Protein AF-0000000076869487 (afdb_homodimer)

Secondary structure (DSSP, 8-state):
-EE--TTS--EE-------SS-EEEEEEEGGGTEEEEEETTS-EEEEETTT--EEEEETTSSSS-EEEEEE-SSSEEEEEETTSEEEEEETTTTEEEEEEE--SS-EEEEEEETTTTEEEEEETTS-EEEEETTTTEEEEEPPP-SSPP------/-EE--TTS--EE-------SS-EEEEEEEGGGTEEEEEETTS-EEEEETTT--EEEEETTSSSS-EEEEEE-SSSEEEEEETTSEEEEEETTTTEEEEEEE--SS-EEEEEEETTTTEEEEEETTS-EEEEETTTTEEEEEPPP-SSPP------

InterPro domains:
  IPR001680 WD40 repeat [PF00400] (17-44)
  IPR001680 WD40 repeat [PF00400] (60-90)
  IPR001680 WD40 repeat [PF00400] (95-130)
  IPR001680 WD40 repeat [PS50082] (59-99)
  IPR001680 WD40 repeat [SM00320] (9-48)
  IPR001680 WD40 repeat [SM00320] (51-90)
  IPR001680 WD40 repeat [SM00320] (93-132)
  IPR015943 WD40/YVTN repeat-like-containing domain superfamily [G3DSA:2.130.10.10] (3-154)
  IPR019775 WD40 repeat, conserved site [PS00678] (77-91)
  IPR036322 WD40-repeat-containing domain superfamily [SSF50978] (11-149)
  IPR050505 WD repeat-containing protein 55/POC1 [PTHR44019] (17-150)

pLDDT: mean 91.94, std 5.22, range [73.5, 98.44]

Structure (mmCIF, N/CA/C/O backbone):
data_AF-0000000076869487-model_v1
#
loop_
_entity.id
_entity.type
_entity.pdbx_description
1 polymer 'Uncharacterized protein'
#
loop_
_atom_site.group_PDB
_atom_site.id
_atom_site.type_symbol
_atom_site.label_atom_id
_atom_site.label_alt_id
_atom_site.label_comp_id
_atom_site.label_asym_id
_atom_site.label_entity_id
_atom_site.label_seq_id
_atom_site.pdbx_PDB_ins_code
_atom_site.Cartn_x
_atom_site.Cartn_y
_atom_site.Cartn_z
_atom_site.occupancy
_atom_site.B_iso_or_equiv
_atom_site.auth_seq_id
_atom_site.auth_comp_id
_atom_site.auth_asym_id
_atom_site.auth_atom_id
_atom_site.pdbx_PDB_model_num
ATOM 1 N N . ARG A 1 1 ? -10.344 14.695 6.766 1 85.75 1 ARG A N 1
ATOM 2 C CA . ARG A 1 1 ? -9.836 15.461 5.633 1 85.75 1 ARG A CA 1
ATOM 3 C C . ARG A 1 1 ? -9.047 16.688 6.098 1 85.75 1 ARG A C 1
ATOM 5 O O . ARG A 1 1 ? -9.453 17.375 7.035 1 85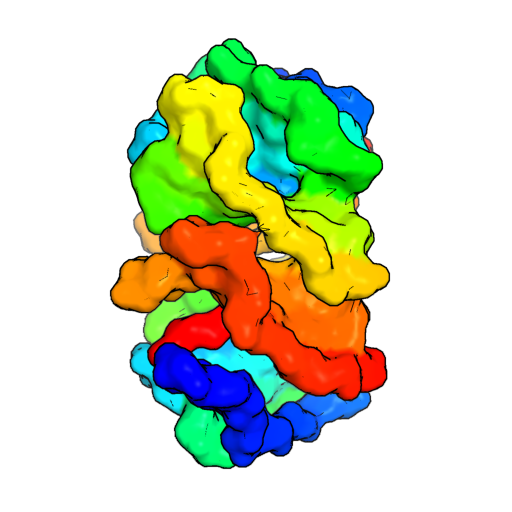.75 1 ARG A O 1
ATOM 12 N N . PHE A 1 2 ? -7.922 16.781 5.359 1 86.25 2 PHE A N 1
ATOM 13 C CA . PHE A 1 2 ? -7.059 17.922 5.656 1 86.25 2 PHE A CA 1
ATOM 14 C C . PHE A 1 2 ? -6.828 18.766 4.41 1 86.25 2 PHE A C 1
ATOM 16 O O . PHE A 1 2 ? -6.828 18.25 3.293 1 86.25 2 PHE A O 1
ATOM 23 N N . ARG A 1 3 ? -6.727 19.969 4.703 1 83.19 3 ARG A N 1
ATOM 24 C CA . ARG A 1 3 ? -6.32 20.891 3.648 1 83.19 3 ARG A CA 1
ATOM 25 C C . ARG A 1 3 ? -4.926 21.438 3.92 1 83.19 3 ARG A C 1
ATOM 27 O O . ARG A 1 3 ? -4.59 21.766 5.059 1 83.19 3 ARG A O 1
ATOM 34 N N . TYR A 1 4 ? -4.152 21.312 2.926 1 81.75 4 TYR A N 1
ATOM 35 C CA . TYR A 1 4 ? -2.816 21.891 2.994 1 81.75 4 TYR A CA 1
ATOM 36 C C . TYR A 1 4 ? -2.676 23.047 2.012 1 81.75 4 TYR A C 1
ATOM 38 O O . TYR A 1 4 ? -3.162 22.984 0.882 1 81.75 4 TYR A O 1
ATOM 46 N N . ALA A 1 5 ? -2.271 24.141 2.473 1 77.62 5 ALA A N 1
ATOM 47 C CA . ALA A 1 5 ? -1.881 25.297 1.671 1 77.62 5 ALA A CA 1
ATOM 48 C C . ALA A 1 5 ? -0.504 25.812 2.082 1 77.62 5 ALA A C 1
ATOM 50 O O . ALA A 1 5 ? -0.203 25.906 3.273 1 77.62 5 ALA A O 1
ATOM 51 N N . ASP A 1 6 ? 0.295 25.969 0.963 1 76.69 6 ASP A N 1
ATOM 52 C CA . ASP A 1 6 ? 1.657 26.406 1.23 1 76.69 6 ASP A CA 1
ATOM 53 C C . ASP A 1 6 ? 1.668 27.578 2.217 1 76.69 6 ASP A C 1
ATOM 55 O O . ASP A 1 6 ? 0.948 28.562 2.029 1 76.69 6 ASP A O 1
ATOM 59 N N . GLY A 1 7 ? 2.502 27.484 3.154 1 73.5 7 GLY A N 1
ATOM 60 C CA . GLY A 1 7 ? 2.701 28.578 4.094 1 73.5 7 GLY A CA 1
ATOM 61 C C . GLY A 1 7 ? 1.664 28.609 5.199 1 73.5 7 GLY A C 1
ATOM 62 O O . GLY A 1 7 ? 1.729 29.453 6.094 1 73.5 7 GLY A O 1
ATOM 63 N N . LEU A 1 8 ? 0.667 27.781 5.055 1 78.5 8 LEU A N 1
ATOM 64 C CA . LEU A 1 8 ? -0.358 27.734 6.094 1 78.5 8 LEU A CA 1
ATOM 65 C C . LEU A 1 8 ? -0.309 26.422 6.852 1 78.5 8 LEU A C 1
ATOM 67 O O . LEU A 1 8 ? 0.157 25.406 6.32 1 78.5 8 LEU A O 1
ATOM 71 N N . PRO A 1 9 ? -0.708 26.453 8.078 1 78.75 9 PRO A N 1
ATOM 72 C CA . PRO A 1 9 ? -0.808 25.203 8.836 1 78.75 9 PRO A CA 1
ATOM 73 C C . PRO A 1 9 ? -1.802 24.219 8.219 1 78.75 9 PRO A C 1
ATOM 75 O O . PRO A 1 9 ? -2.729 24.625 7.52 1 78.75 9 PRO A O 1
ATOM 78 N N . LEU A 1 10 ? -1.503 23.016 8.484 1 84.69 10 LEU A N 1
ATOM 79 C CA . LEU A 1 10 ? -2.453 21.984 8.086 1 84.69 10 LEU A CA 1
ATOM 80 C C . LEU A 1 10 ? -3.805 22.188 8.758 1 84.69 10 LEU A C 1
ATOM 82 O O . LEU A 1 10 ? -3.873 22.391 9.969 1 84.69 10 LEU A O 1
ATOM 86 N N . GLU A 1 11 ? -4.852 22.281 7.883 1 85.31 11 GLU A N 1
ATOM 87 C CA . GLU A 1 11 ? -6.195 22.531 8.406 1 85.31 11 GLU A CA 1
ATOM 88 C C . GLU A 1 11 ? -7.062 21.281 8.297 1 85.31 11 GLU A C 1
ATOM 90 O O . GLU A 1 11 ? -7.258 20.75 7.199 1 85.31 11 GLU A O 1
ATOM 95 N N . ARG A 1 12 ? -7.57 20.891 9.453 1 86.94 12 ARG A N 1
ATOM 96 C CA . ARG A 1 12 ? -8.539 19.797 9.414 1 86.94 12 ARG A CA 1
ATOM 97 C C . ARG A 1 12 ? -9.914 20.297 9.008 1 86.94 12 ARG A C 1
ATOM 99 O O . ARG A 1 12 ? -10.5 21.141 9.688 1 86.94 12 ARG A O 1
ATOM 106 N N . LEU A 1 13 ? -10.391 19.828 7.879 1 85.94 13 LEU A N 1
ATOM 107 C CA . LEU A 1 13 ? -11.688 20.297 7.387 1 85.94 13 LEU A CA 1
ATOM 108 C C . LEU A 1 13 ? -12.828 19.531 8.062 1 85.94 13 LEU A C 1
ATOM 110 O O . LEU A 1 13 ? -13.805 20.141 8.5 1 85.94 13 LEU A O 1
ATOM 114 N N . PHE A 1 14 ? -12.695 18.297 8.141 1 85.81 14 PHE A N 1
ATOM 115 C CA . PHE A 1 14 ? -13.688 17.5 8.852 1 85.81 14 PHE A CA 1
ATOM 116 C C . PHE A 1 14 ? -13.109 16.141 9.234 1 85.81 14 PHE A C 1
ATOM 118 O O . PHE A 1 14 ? -12.031 15.766 8.781 1 85.81 14 PHE A O 1
ATOM 125 N N . VAL A 1 15 ? -13.805 15.516 10.18 1 87.38 15 VAL A N 1
ATOM 126 C CA . VAL A 1 15 ? -13.562 14.133 10.578 1 87.38 15 VAL A CA 1
ATOM 127 C C . VAL A 1 15 ? -14.797 13.281 10.281 1 87.38 15 VAL A C 1
ATOM 129 O O . VAL A 1 15 ? -15.914 13.656 10.648 1 87.38 15 VAL A O 1
ATOM 132 N N . ALA A 1 16 ? -14.562 12.266 9.492 1 88.19 16 ALA A N 1
ATOM 133 C CA . ALA A 1 16 ? -15.641 11.312 9.25 1 88.19 16 ALA A CA 1
ATOM 134 C C . ALA A 1 16 ? -15.391 10.008 10.016 1 88.19 16 ALA A C 1
ATOM 136 O O . ALA A 1 16 ? -14.258 9.523 10.078 1 88.19 16 ALA A O 1
ATOM 137 N N . LYS A 1 17 ? -16.438 9.406 10.703 1 90.31 17 LYS A N 1
ATOM 138 C CA . LYS A 1 17 ? -16.344 8.148 11.438 1 90.31 17 LYS A CA 1
ATOM 139 C C . LYS A 1 17 ? -17.359 7.137 10.922 1 90.31 17 LYS A C 1
ATOM 141 O O . LYS A 1 17 ? -18.25 6.707 11.656 1 90.31 17 LYS A O 1
ATOM 146 N N . PRO A 1 18 ? -17.125 6.73 9.727 1 92.31 18 PRO A N 1
ATOM 147 C CA . PRO A 1 18 ? -18.141 5.855 9.117 1 92.31 18 PRO A CA 1
ATOM 148 C C . PRO A 1 18 ? -18.047 4.418 9.625 1 92.31 18 PRO A C 1
ATOM 150 O O . PRO A 1 18 ? -18.953 3.619 9.383 1 92.31 18 PRO A O 1
ATOM 153 N N . HIS A 1 19 ? -17.047 4.031 10.328 1 94.12 19 HIS A N 1
ATOM 154 C CA . HIS A 1 19 ? -16.844 2.652 10.766 1 94.12 19 HIS A CA 1
ATOM 155 C C . HIS A 1 19 ? -16.875 2.545 12.281 1 94.12 19 HIS A C 1
ATOM 157 O O . HIS A 1 19 ? -16.641 3.531 12.984 1 94.12 19 HIS A O 1
ATOM 163 N N . LYS A 1 20 ? -17.172 1.309 12.742 1 92.44 20 LYS A N 1
ATOM 164 C CA . LYS A 1 20 ? -17.188 1.039 14.172 1 92.44 20 LYS A CA 1
ATOM 165 C C . LYS A 1 20 ? -15.781 0.693 14.672 1 92.44 20 LYS A C 1
ATOM 167 O O . LYS A 1 20 ? -15.492 0.826 15.859 1 92.44 20 LYS A O 1
ATOM 172 N N . ASP A 1 21 ? -14.984 0.234 13.797 1 93.69 21 ASP A N 1
ATOM 173 C CA . ASP A 1 21 ? -13.609 -0.146 14.086 1 93.69 21 ASP A CA 1
ATOM 174 C C . ASP A 1 21 ? -12.633 0.559 13.141 1 93.69 21 ASP A C 1
ATOM 176 O O . ASP A 1 21 ? -13.031 1.45 12.383 1 93.69 21 ASP A O 1
ATOM 180 N N . SER A 1 22 ? -11.383 0.261 13.266 1 90.69 22 SER A N 1
ATOM 181 C CA . SER A 1 22 ? -10.344 0.943 12.508 1 90.69 22 SER A CA 1
ATOM 182 C C . SER A 1 22 ? -10.57 0.81 11.008 1 90.69 22 SER A C 1
ATOM 184 O O . SER A 1 22 ? -11 -0.242 10.531 1 90.69 22 SER A O 1
ATOM 186 N N . CYS A 1 23 ? -10.273 1.91 10.305 1 93.12 23 CYS A N 1
ATOM 187 C CA . CYS A 1 23 ? -10.172 1.893 8.844 1 93.12 23 CYS A CA 1
ATOM 188 C C . CYS A 1 23 ? -8.82 1.349 8.398 1 93.12 23 CYS A C 1
ATOM 190 O O . CYS A 1 23 ? -7.777 1.839 8.828 1 93.12 23 CYS A O 1
ATOM 192 N N . ARG A 1 24 ? -8.844 0.34 7.504 1 92 24 ARG A N 1
ATOM 193 C CA . ARG A 1 24 ? -7.586 -0.334 7.203 1 92 24 ARG A CA 1
ATOM 194 C C . ARG A 1 24 ? -7.219 -0.175 5.73 1 92 24 ARG A C 1
ATOM 196 O O . ARG A 1 24 ? -6.082 -0.449 5.336 1 92 24 ARG A O 1
ATOM 203 N N . ALA A 1 25 ? -8.133 0.211 4.98 1 94.25 25 ALA A N 1
ATOM 204 C CA . ALA A 1 25 ? -7.902 0.374 3.545 1 94.25 25 ALA A CA 1
ATOM 205 C C . ALA A 1 25 ? -8.719 1.537 2.988 1 94.25 25 ALA A C 1
ATOM 207 O O . ALA A 1 25 ? -9.852 1.765 3.41 1 94.25 25 ALA A O 1
ATOM 208 N N . VAL A 1 26 ? -8.133 2.268 2.014 1 93.5 26 VAL A N 1
ATOM 209 C CA . VAL A 1 26 ? -8.789 3.426 1.417 1 93.5 26 VAL A CA 1
ATOM 210 C C . VAL A 1 26 ? -8.492 3.475 -0.08 1 93.5 26 VAL A C 1
ATOM 212 O O . VAL A 1 26 ? -7.379 3.174 -0.508 1 93.5 26 VAL A O 1
ATOM 215 N N . ARG A 1 27 ? -9.492 3.865 -0.852 1 92.5 27 ARG A N 1
ATOM 216 C CA . ARG A 1 27 ? -9.328 4.078 -2.287 1 92.5 27 ARG A CA 1
ATOM 217 C C . ARG A 1 27 ? -10.281 5.148 -2.795 1 92.5 27 ARG A C 1
ATOM 219 O O . ARG A 1 27 ? -11.445 5.188 -2.393 1 92.5 27 ARG A O 1
ATOM 226 N N . PHE A 1 28 ? -9.719 5.984 -3.721 1 91.69 28 PHE A N 1
ATOM 227 C CA . PHE A 1 28 ? -10.625 6.902 -4.406 1 91.69 28 PHE A CA 1
ATOM 228 C C . PHE A 1 28 ? -11.438 6.172 -5.461 1 91.69 28 PHE A C 1
ATOM 230 O O . PHE A 1 28 ? -10.938 5.266 -6.125 1 91.69 28 PHE A O 1
ATOM 237 N N . VAL A 1 29 ? -12.602 6.582 -5.512 1 90.62 29 VAL A N 1
ATOM 238 C CA . VAL A 1 29 ? -13.484 6.062 -6.555 1 90.62 29 VAL A CA 1
ATOM 239 C C . VAL A 1 29 ? -14.273 7.207 -7.184 1 90.62 29 VAL A C 1
ATOM 241 O O . VAL A 1 29 ? -14.109 8.367 -6.797 1 90.62 29 VAL A O 1
ATOM 244 N N . ASP A 1 30 ? -14.977 6.945 -8.305 1 89.69 30 ASP A N 1
ATOM 245 C CA . ASP A 1 30 ? -15.82 7.922 -8.984 1 89.69 30 ASP A CA 1
ATOM 246 C C . ASP A 1 30 ? -15.016 9.164 -9.375 1 89.69 30 ASP A C 1
ATOM 248 O O . ASP A 1 30 ? -15.43 10.289 -9.094 1 89.69 30 ASP A O 1
ATOM 252 N N . SER A 1 31 ? -13.852 8.883 -9.945 1 86.81 31 SER A N 1
ATOM 253 C CA . SER A 1 31 ? -12.969 9.922 -10.461 1 86.81 31 SER A CA 1
ATOM 254 C C . SER A 1 31 ? -12.523 10.867 -9.352 1 86.81 31 SER A C 1
ATOM 256 O O . SER A 1 31 ? -12.414 12.078 -9.57 1 86.81 31 SER A O 1
ATOM 258 N N . GLY A 1 32 ? -12.492 10.328 -8.141 1 88.44 32 GLY A N 1
ATOM 259 C CA . GLY A 1 32 ? -11.914 11.102 -7.043 1 88.44 32 GLY A CA 1
ATOM 260 C C . GLY A 1 32 ? -12.961 11.82 -6.211 1 88.44 32 GLY A C 1
ATOM 261 O O . GLY A 1 32 ? -12.625 12.461 -5.211 1 88.44 32 GLY A O 1
ATOM 262 N N . THR A 1 33 ? -14.211 11.719 -6.582 1 91.5 33 THR A N 1
ATOM 263 C CA . THR A 1 33 ? -15.25 12.445 -5.855 1 91.5 33 THR A CA 1
ATOM 264 C C . THR A 1 33 ? -15.719 11.648 -4.641 1 91.5 33 THR A C 1
ATOM 266 O O . THR A 1 33 ? -16.391 12.195 -3.76 1 91.5 33 THR A O 1
ATOM 269 N N . ALA A 1 34 ? -15.344 10.375 -4.617 1 93.19 34 ALA A N 1
ATOM 270 C CA . ALA A 1 34 ? -15.695 9.523 -3.479 1 93.19 34 ALA A CA 1
ATOM 271 C C . ALA A 1 34 ? -14.492 8.703 -3.021 1 93.19 34 ALA A C 1
ATOM 273 O O . ALA A 1 34 ? -13.555 8.484 -3.787 1 93.19 34 ALA A O 1
ATOM 274 N N . ILE A 1 35 ? -14.586 8.336 -1.73 1 94.44 35 ILE A N 1
ATOM 275 C CA . ILE A 1 35 ? -13.57 7.441 -1.182 1 94.44 35 ILE A CA 1
ATOM 276 C C . ILE A 1 35 ? -14.234 6.18 -0.637 1 94.44 35 ILE A C 1
ATOM 278 O O . ILE A 1 35 ? -15.297 6.254 -0.011 1 94.44 35 ILE A O 1
ATOM 282 N N . LEU A 1 36 ? -13.68 5.043 -0.985 1 95 36 LEU A N 1
ATOM 283 C CA . LEU A 1 36 ? -14.062 3.766 -0.397 1 95 36 LEU A CA 1
ATOM 284 C C . LEU A 1 36 ? -13.141 3.396 0.758 1 95 36 LEU A C 1
ATOM 286 O O . LEU A 1 36 ? -11.922 3.551 0.656 1 95 36 LEU A O 1
ATOM 290 N N . THR A 1 37 ? -13.727 2.994 1.855 1 96.06 37 THR A N 1
ATOM 291 C CA . THR A 1 37 ? -12.93 2.564 3.002 1 96.06 37 THR A CA 1
ATOM 292 C C . THR A 1 37 ? -13.336 1.16 3.443 1 96.06 37 THR A C 1
ATOM 294 O O . THR A 1 37 ? -14.523 0.816 3.428 1 96.06 37 THR A O 1
ATOM 297 N N . GLY A 1 38 ? -12.383 0.323 3.701 1 96.69 38 GLY A N 1
ATOM 298 C CA . GLY A 1 38 ? -12.57 -0.979 4.32 1 96.69 38 GLY A CA 1
ATOM 299 C C . GLY A 1 38 ? -12.133 -1.018 5.773 1 96.69 38 GLY A C 1
ATOM 300 O O . GLY A 1 38 ? -11.141 -0.394 6.148 1 96.69 38 GLY A O 1
ATOM 301 N N . SER A 1 39 ? -12.828 -1.795 6.559 1 96.81 39 SER A N 1
ATOM 302 C CA . SER A 1 39 ? -12.617 -1.711 8 1 96.81 39 SER A CA 1
ATOM 303 C C . SER A 1 39 ? -12.492 -3.098 8.625 1 96.81 39 SER A C 1
ATOM 305 O O . SER A 1 39 ? -12.883 -4.094 8.016 1 96.81 39 SER A O 1
ATOM 307 N N . ALA A 1 40 ? -11.992 -3.08 9.852 1 96.44 40 ALA A N 1
ATOM 308 C CA . ALA A 1 40 ? -11.945 -4.277 10.688 1 96.44 40 ALA A CA 1
ATOM 309 C C . ALA A 1 40 ? -13.344 -4.719 11.086 1 96.44 40 ALA A C 1
ATOM 311 O O . ALA A 1 40 ? -13.547 -5.859 11.523 1 96.44 40 ALA A O 1
ATOM 312 N N . ASP A 1 41 ? -14.328 -3.873 10.938 1 96.94 41 ASP A N 1
ATOM 313 C CA . ASP A 1 41 ? -15.703 -4.227 11.281 1 96.94 41 ASP A CA 1
ATOM 314 C C . ASP A 1 41 ? -16.391 -4.93 10.109 1 96.94 41 ASP A C 1
ATOM 316 O O . ASP A 1 41 ? -17.625 -5.078 10.102 1 96.94 41 ASP A O 1
ATOM 320 N N . MET A 1 42 ? -15.695 -5.207 9.078 1 97.75 42 MET A N 1
ATOM 321 C CA . MET A 1 42 ? -16.109 -6.016 7.938 1 97.75 42 MET A CA 1
ATOM 322 C C . MET A 1 42 ? -17 -5.211 6.996 1 97.75 42 MET A C 1
ATOM 324 O O . MET A 1 42 ? -17.672 -5.777 6.133 1 97.75 42 MET A O 1
ATOM 328 N N . SER A 1 43 ? -17.016 -3.941 7.164 1 97 43 SER A N 1
ATOM 329 C CA . SER A 1 43 ? -17.844 -3.119 6.297 1 97 43 SER A CA 1
ATOM 330 C C . SER A 1 43 ? -17 -2.371 5.266 1 97 43 SER A C 1
ATOM 332 O O . SER A 1 43 ? -15.805 -2.166 5.469 1 97 43 SER A O 1
ATOM 334 N N . ILE A 1 44 ? -17.578 -2.068 4.172 1 97.12 44 ILE A N 1
ATOM 335 C CA . ILE A 1 44 ? -17.094 -1.146 3.152 1 97.12 44 ILE A CA 1
ATOM 336 C C . ILE A 1 44 ? -18.016 0.063 3.057 1 97.12 44 ILE A C 1
ATOM 338 O O . ILE A 1 44 ? -19.234 -0.089 2.957 1 97.12 44 ILE A O 1
ATOM 342 N N . VAL A 1 45 ? -17.406 1.239 3.113 1 96.75 45 VAL A N 1
ATOM 343 C CA . VAL A 1 45 ? -18.219 2.451 3.117 1 96.75 45 VAL A CA 1
ATOM 344 C C . VAL A 1 45 ? -17.719 3.418 2.051 1 96.75 45 VAL A C 1
ATOM 346 O O . VAL A 1 45 ? -16.516 3.604 1.896 1 96.75 45 VAL A O 1
ATOM 349 N N . ALA A 1 46 ? -18.656 3.93 1.302 1 95.44 46 ALA A N 1
ATOM 350 C CA . ALA A 1 46 ? -18.359 5.027 0.382 1 95.44 46 ALA A CA 1
ATOM 351 C C . ALA A 1 46 ? -18.781 6.367 0.973 1 95.44 46 ALA A C 1
ATOM 353 O O . ALA A 1 46 ? -19.906 6.516 1.448 1 95.44 46 ALA A O 1
ATOM 354 N N . SER A 1 47 ? -17.844 7.312 0.972 1 96.06 47 SER A N 1
ATOM 355 C CA . SER A 1 47 ? -18.125 8.656 1.473 1 96.06 47 SER A CA 1
ATOM 356 C C . SER A 1 47 ? -17.781 9.719 0.437 1 96.06 47 SER A C 1
ATOM 358 O O . SER A 1 47 ? -16.828 9.555 -0.331 1 96.06 47 SER A O 1
ATOM 360 N N . ASP A 1 48 ? -18.547 10.789 0.48 1 95.19 48 ASP A N 1
ATOM 361 C CA . ASP A 1 48 ? -18.25 11.93 -0.376 1 95.19 48 ASP A CA 1
ATOM 362 C C . ASP A 1 48 ? -17 12.656 0.092 1 95.19 48 ASP A C 1
ATOM 364 O O . ASP A 1 48 ? -16.844 12.953 1.279 1 95.19 48 ASP A O 1
ATOM 368 N N . VAL A 1 49 ? -16.109 12.961 -0.832 1 91.94 49 VAL A N 1
ATOM 369 C CA . VAL A 1 49 ? -14.812 13.531 -0.476 1 91.94 49 VAL A CA 1
ATOM 370 C C . VAL A 1 49 ? -14.992 14.961 0.015 1 91.94 49 VAL A C 1
ATOM 372 O O . VAL A 1 49 ? -14.281 15.414 0.917 1 91.94 49 VAL A O 1
ATOM 375 N N . GLU A 1 50 ? -15.883 15.688 -0.523 1 90.75 50 GLU A N 1
ATOM 376 C CA . GLU A 1 50 ? -16.047 17.109 -0.209 1 90.75 50 GLU A CA 1
ATOM 377 C C . GLU A 1 50 ? -16.797 17.297 1.107 1 90.75 50 GLU A C 1
ATOM 379 O O . GLU A 1 50 ? -16.438 18.172 1.902 1 90.75 50 GLU A O 1
ATOM 384 N N . THR A 1 51 ? -17.75 16.469 1.367 1 91.56 51 THR A N 1
ATOM 385 C CA . THR A 1 51 ? -18.625 16.719 2.514 1 91.56 51 THR A CA 1
ATOM 386 C C . THR A 1 51 ? -18.312 15.734 3.643 1 91.56 51 THR A C 1
ATOM 388 O O . THR A 1 51 ? -18.672 15.984 4.797 1 91.56 51 THR A O 1
ATOM 391 N N . GLY A 1 52 ? -17.797 14.594 3.297 1 92.44 52 GLY A N 1
ATOM 392 C CA . GLY A 1 52 ? -17.547 13.555 4.277 1 92.44 52 GLY A CA 1
ATOM 393 C C . GLY A 1 52 ? -18.75 12.688 4.551 1 92.44 52 GLY A C 1
ATOM 394 O O . GLY A 1 52 ? -18.672 11.734 5.332 1 92.44 52 GLY A O 1
ATOM 395 N N . LYS A 1 53 ? -19.781 12.961 3.885 1 95.38 53 LYS A N 1
ATOM 396 C CA . LYS A 1 53 ? -21.016 12.219 4.137 1 95.38 53 LYS A CA 1
ATOM 397 C C . LYS A 1 53 ? -20.969 10.836 3.5 1 95.38 53 LYS A C 1
ATOM 399 O O . LYS A 1 53 ? -20.422 10.672 2.4 1 95.38 53 LYS A O 1
ATOM 404 N N . VAL A 1 54 ? -21.656 9.891 4.168 1 95.75 54 VAL A N 1
ATOM 405 C CA . VAL A 1 54 ? -21.719 8.523 3.664 1 95.75 54 VAL A CA 1
ATOM 406 C C . VAL A 1 54 ? -22.672 8.453 2.477 1 95.75 54 VAL A C 1
ATOM 408 O O . VAL A 1 54 ? -23.812 8.922 2.561 1 95.75 54 VAL A O 1
ATOM 411 N N . ILE A 1 55 ? -22.188 7.91 1.404 1 94.56 55 ILE A N 1
ATOM 412 C CA . ILE A 1 55 ? -22.953 7.715 0.182 1 94.56 55 ILE A CA 1
ATOM 413 C C . ILE A 1 55 ? -23.578 6.32 0.177 1 94.56 55 ILE A C 1
ATOM 415 O O . ILE A 1 55 ? -24.734 6.145 -0.225 1 94.56 55 ILE A O 1
ATOM 419 N N . ALA A 1 56 ? -22.812 5.371 0.503 1 93.81 56 ALA A N 1
ATOM 420 C CA . ALA A 1 56 ? -23.219 3.971 0.5 1 93.81 56 ALA A CA 1
ATOM 421 C C . ALA A 1 56 ? -22.453 3.17 1.541 1 93.81 56 ALA A C 1
ATOM 423 O O . ALA A 1 56 ? -21.328 3.543 1.918 1 93.81 56 ALA A O 1
ATOM 424 N N . ARG A 1 57 ? -23.125 2.135 1.968 1 95.25 57 ARG A N 1
ATOM 425 C CA . ARG A 1 57 ? -22.516 1.272 2.977 1 95.25 57 ARG A CA 1
ATOM 426 C C . ARG A 1 57 ? -22.875 -0.192 2.725 1 95.25 57 ARG A C 1
ATOM 428 O O . ARG A 1 57 ? -24 -0.515 2.365 1 95.25 57 ARG A O 1
ATOM 435 N N . LEU A 1 58 ? -21.906 -1.018 2.777 1 94.88 58 LEU A N 1
ATOM 436 C CA . LEU A 1 58 ? -22.078 -2.467 2.771 1 94.88 58 LEU A CA 1
ATOM 437 C C . LEU A 1 58 ? -21.625 -3.072 4.094 1 94.88 58 LEU A C 1
ATOM 439 O O . LEU A 1 58 ? -20.422 -3.203 4.344 1 94.88 58 LEU A O 1
ATOM 443 N N . ASP A 1 59 ? -22.609 -3.477 4.863 1 94.81 59 ASP A N 1
ATOM 444 C CA . ASP A 1 59 ? -22.297 -4.152 6.121 1 94.81 59 ASP A CA 1
ATOM 445 C C . ASP A 1 59 ? -22.078 -5.645 5.902 1 94.81 59 ASP A C 1
ATOM 447 O O . ASP A 1 59 ? -22.594 -6.227 4.953 1 94.81 59 ASP A O 1
ATOM 451 N N . ASN A 1 60 ? -21.266 -6.211 6.711 1 95 60 ASN A N 1
ATOM 452 C CA . ASN A 1 60 ? -20.953 -7.633 6.609 1 95 60 ASN A CA 1
ATOM 453 C C . ASN A 1 60 ? -20.484 -8.008 5.207 1 95 60 ASN A C 1
ATOM 455 O O . ASN A 1 60 ? -20.938 -9 4.641 1 95 60 ASN A O 1
ATOM 459 N N . ALA A 1 61 ? -19.734 -7.094 4.574 1 96.19 61 ALA A N 1
ATOM 460 C CA . ALA A 1 61 ? -19.188 -7.367 3.254 1 96.19 61 ALA A CA 1
ATOM 461 C C . ALA A 1 61 ? -18.266 -8.586 3.285 1 96.19 61 ALA A C 1
ATOM 463 O O . ALA A 1 61 ? -18.156 -9.305 2.291 1 96.19 61 ALA A O 1
ATOM 464 N N . HIS A 1 62 ? -17.578 -8.742 4.352 1 97.5 62 HIS A N 1
ATOM 465 C CA . HIS A 1 62 ? -16.75 -9.906 4.656 1 97.5 62 HIS A CA 1
ATOM 466 C C . HIS A 1 62 ? -17.094 -10.484 6.023 1 97.5 62 HIS A C 1
ATOM 468 O O . HIS A 1 62 ? -17.875 -9.891 6.777 1 97.5 62 HIS A O 1
ATOM 474 N N . ASP A 1 63 ? -16.547 -11.688 6.285 1 96.75 63 ASP A N 1
ATOM 475 C CA . ASP A 1 63 ? -16.734 -12.305 7.594 1 96.75 63 ASP A CA 1
ATOM 476 C C . ASP A 1 63 ? -15.562 -12 8.516 1 96.75 63 ASP A C 1
ATOM 478 O O . ASP A 1 63 ? -15.562 -12.406 9.68 1 96.75 63 ASP A O 1
ATOM 482 N N . ASP A 1 64 ? -14.562 -11.359 8.023 1 97.56 64 ASP A N 1
ATOM 483 C CA . ASP A 1 64 ? -13.406 -10.922 8.789 1 97.56 64 ASP A CA 1
ATOM 484 C C . ASP A 1 64 ? -12.945 -9.531 8.344 1 97.56 64 ASP A C 1
ATOM 486 O O . ASP A 1 64 ? -13.492 -8.977 7.387 1 97.56 64 ASP A O 1
ATOM 490 N N . ALA A 1 65 ? -11.945 -9.023 9.109 1 97.38 65 ALA A N 1
ATOM 491 C CA . ALA A 1 65 ? -11.484 -7.656 8.906 1 97.38 65 ALA A CA 1
ATOM 492 C C . ALA A 1 65 ? -11.016 -7.445 7.469 1 97.38 65 ALA A C 1
ATOM 494 O O . ALA A 1 65 ? -10.18 -8.195 6.969 1 97.38 65 ALA A O 1
ATOM 495 N N . ILE A 1 66 ? -11.531 -6.375 6.828 1 97.75 66 ILE A N 1
ATOM 496 C CA . ILE A 1 66 ? -11.086 -5.98 5.496 1 97.75 66 ILE A CA 1
ATOM 497 C C . ILE A 1 66 ? -9.797 -5.172 5.598 1 97.75 66 ILE A C 1
ATOM 499 O O . ILE A 1 66 ? -9.711 -4.223 6.379 1 97.75 66 ILE A O 1
ATOM 503 N N . ASN A 1 67 ? -8.781 -5.605 4.809 1 96.25 67 ASN A N 1
ATOM 504 C CA . ASN A 1 67 ? -7.496 -4.934 4.973 1 96.25 67 ASN A CA 1
ATOM 505 C C . ASN A 1 67 ? -6.965 -4.406 3.646 1 96.25 67 ASN A C 1
ATOM 507 O O . ASN A 1 67 ? -5.973 -3.674 3.617 1 96.25 67 ASN A O 1
ATOM 511 N N . ARG A 1 68 ? -7.621 -4.73 2.568 1 96.81 68 ARG A N 1
ATOM 512 C CA . ARG A 1 68 ? -7.172 -4.285 1.252 1 96.81 68 ARG A CA 1
ATOM 513 C C . ARG A 1 68 ? -8.359 -3.9 0.373 1 96.81 68 ARG A C 1
ATOM 515 O O . ARG A 1 68 ? -9.414 -4.527 0.438 1 96.81 68 ARG A O 1
ATOM 522 N N . LEU A 1 69 ? -8.109 -2.895 -0.47 1 96.94 69 LEU A N 1
ATOM 523 C CA . LEU A 1 69 ? -9.016 -2.48 -1.539 1 96.94 69 LEU A CA 1
ATOM 524 C C . LEU A 1 69 ? -8.234 -2.162 -2.812 1 96.94 69 LEU A C 1
ATOM 526 O O . LEU A 1 69 ? -7.188 -1.513 -2.762 1 96.94 69 LEU A O 1
ATOM 530 N N . VAL A 1 70 ? -8.727 -2.656 -3.865 1 96.31 70 VAL A N 1
ATOM 531 C CA . VAL A 1 70 ? -8.125 -2.312 -5.152 1 96.31 70 VAL A CA 1
ATOM 532 C C . VAL A 1 70 ? -9.219 -2.047 -6.18 1 96.31 70 VAL A C 1
ATOM 534 O O . VAL A 1 70 ? -10.195 -2.803 -6.273 1 96.31 70 VAL A O 1
ATOM 537 N N . CYS A 1 71 ? -8.984 -0.952 -6.938 1 94.81 71 CYS A N 1
ATOM 538 C CA . CYS A 1 71 ? -9.922 -0.66 -8.016 1 94.81 71 CYS A CA 1
ATOM 539 C C . CYS A 1 71 ? -9.562 -1.441 -9.273 1 94.81 71 CYS A C 1
ATOM 541 O O . CYS A 1 71 ? -8.422 -1.395 -9.734 1 94.81 71 CYS A O 1
ATOM 543 N N . LEU A 1 72 ? -10.516 -2.146 -9.828 1 94.88 72 LEU A N 1
ATOM 544 C CA . LEU A 1 72 ? -10.289 -2.887 -11.062 1 94.88 72 LEU A CA 1
ATOM 545 C C . LEU A 1 72 ? -10.703 -2.055 -12.273 1 94.88 72 LEU A C 1
ATOM 547 O O . LEU A 1 72 ? -9.945 -1.956 -13.242 1 94.88 72 LEU A O 1
ATOM 551 N N . THR A 1 73 ? -11.891 -1.503 -12.188 1 91.44 73 THR A N 1
ATOM 552 C CA . THR A 1 73 ? -12.445 -0.584 -13.18 1 91.44 73 THR A CA 1
ATOM 553 C C . THR A 1 73 ? -13.109 0.606 -12.5 1 91.44 73 THR A C 1
ATOM 555 O O . THR A 1 73 ? -12.969 0.797 -11.289 1 91.44 73 THR A O 1
ATOM 558 N N . GLU A 1 74 ? -13.789 1.374 -13.219 1 88.56 74 GLU A N 1
ATOM 559 C CA . GLU A 1 74 ? -14.492 2.525 -12.664 1 88.56 74 GLU A CA 1
ATOM 560 C C . GLU A 1 74 ? -15.641 2.084 -11.758 1 88.56 74 GLU A C 1
ATOM 562 O O . GLU A 1 74 ? -16.062 2.824 -10.867 1 88.56 74 GLU A O 1
ATOM 567 N N . THR A 1 75 ? -16.094 0.875 -12.016 1 89.75 75 THR A N 1
ATOM 568 C CA . THR A 1 75 ? -17.297 0.481 -11.297 1 89.75 75 THR A CA 1
ATOM 569 C C . THR A 1 75 ? -17.062 -0.815 -10.523 1 89.75 75 THR A C 1
ATOM 571 O O . THR A 1 75 ? -18 -1.385 -9.961 1 89.75 75 THR A O 1
ATOM 574 N N . THR A 1 76 ? -15.938 -1.323 -10.531 1 94.5 76 THR A N 1
ATOM 575 C CA . THR A 1 76 ? -15.672 -2.574 -9.828 1 94.5 76 THR A CA 1
ATOM 576 C C . THR A 1 76 ? -14.477 -2.422 -8.891 1 94.5 76 THR A C 1
ATOM 578 O O . THR A 1 76 ? -13.461 -1.822 -9.258 1 94.5 76 THR A O 1
ATOM 581 N N . VAL A 1 77 ? -14.633 -2.973 -7.668 1 96.19 77 VAL A N 1
ATOM 582 C CA . VAL A 1 77 ? -13.586 -2.924 -6.656 1 96.19 77 VAL A CA 1
ATOM 583 C C . VAL A 1 77 ? -13.414 -4.305 -6.027 1 96.19 77 VAL A C 1
ATOM 585 O O . VAL A 1 77 ? -14.391 -5.02 -5.805 1 96.19 77 VAL A O 1
ATOM 588 N N . ALA A 1 78 ? -12.148 -4.648 -5.793 1 97.88 78 ALA A N 1
ATOM 589 C CA . ALA A 1 78 ? -11.859 -5.879 -5.066 1 97.88 78 ALA A CA 1
ATOM 590 C C . ALA A 1 78 ? -11.453 -5.586 -3.625 1 97.88 78 ALA A C 1
ATOM 592 O O . ALA A 1 78 ? -10.758 -4.605 -3.357 1 97.88 78 ALA A O 1
ATOM 593 N N . SER A 1 79 ? -11.852 -6.375 -2.695 1 98.19 79 SER A N 1
ATOM 594 C CA . SER A 1 79 ? -11.477 -6.297 -1.287 1 98.19 79 SER A CA 1
ATOM 595 C C . SER A 1 79 ? -10.844 -7.602 -0.809 1 98.19 79 SER A C 1
ATOM 597 O O . SER A 1 79 ? -11.242 -8.688 -1.246 1 98.19 79 SER A O 1
ATOM 599 N N . GLY A 1 80 ? -9.852 -7.512 -0.027 1 98.44 80 GLY A N 1
ATOM 600 C CA . GLY A 1 80 ? -9.227 -8.641 0.648 1 98.44 80 GLY A CA 1
ATOM 601 C C . GLY A 1 80 ? -9.32 -8.555 2.16 1 98.44 80 GLY A C 1
ATOM 602 O O . GLY A 1 80 ? -9.281 -7.461 2.729 1 98.44 80 GLY A O 1
ATOM 603 N N . ASP A 1 81 ? -9.406 -9.727 2.805 1 98.19 81 ASP A N 1
ATOM 604 C CA . ASP A 1 81 ? -9.594 -9.672 4.254 1 98.19 81 ASP A CA 1
ATOM 605 C C . ASP A 1 81 ? -8.516 -10.477 4.977 1 98.19 81 ASP A C 1
ATOM 607 O O . ASP A 1 81 ? -7.582 -10.977 4.348 1 98.19 81 ASP A O 1
ATOM 611 N N . ASP A 1 82 ? -8.633 -10.562 6.301 1 97.88 82 ASP A N 1
ATOM 612 C CA . ASP A 1 82 ? -7.625 -11.156 7.168 1 97.88 82 ASP A CA 1
ATOM 613 C C . ASP A 1 82 ? -7.734 -12.68 7.172 1 97.88 82 ASP A C 1
ATOM 615 O O . ASP A 1 82 ? -6.863 -13.367 7.707 1 97.88 82 ASP A O 1
ATOM 619 N N . ASP A 1 83 ? -8.727 -13.227 6.488 1 97.31 83 ASP A N 1
ATOM 620 C CA . ASP A 1 83 ? -8.898 -14.672 6.453 1 97.31 83 ASP A CA 1
ATOM 621 C C . ASP A 1 83 ? -8.578 -15.234 5.074 1 97.31 83 ASP A C 1
ATOM 623 O O . ASP A 1 83 ? -8.773 -16.422 4.82 1 97.31 83 ASP A O 1
ATOM 627 N N . GLY A 1 84 ? -8.227 -14.422 4.227 1 97.19 84 GLY A N 1
ATOM 628 C CA . GLY A 1 84 ? -7.754 -14.906 2.938 1 97.19 84 GLY A CA 1
ATOM 629 C C . GLY A 1 84 ? -8.812 -14.844 1.854 1 97.19 84 GLY A C 1
ATOM 630 O O . GLY A 1 84 ? -8.641 -15.422 0.775 1 97.19 84 GLY A O 1
ATOM 631 N N . TYR A 1 85 ? -9.906 -14.18 2.119 1 97.75 85 TYR A N 1
ATOM 632 C CA . TYR A 1 85 ? -10.953 -14.031 1.112 1 97.75 85 TYR A CA 1
ATOM 633 C C . TYR A 1 85 ? -10.703 -12.797 0.254 1 97.75 85 TYR A C 1
ATOM 635 O O . TYR A 1 85 ? -10.289 -11.75 0.762 1 97.75 85 TYR A O 1
ATOM 643 N N . ILE A 1 86 ? -10.961 -12.945 -1.023 1 98.44 86 ILE A N 1
ATOM 644 C CA . ILE A 1 86 ? -11.031 -11.852 -1.983 1 98.44 86 ILE A CA 1
ATOM 645 C C . ILE A 1 86 ? -12.438 -11.766 -2.562 1 98.44 86 ILE A C 1
ATOM 647 O O . ILE A 1 86 ? -12.977 -12.758 -3.053 1 98.44 86 ILE A O 1
ATOM 651 N N . LYS A 1 87 ? -13.023 -10.617 -2.445 1 98.06 87 LYS A N 1
ATOM 652 C CA . LYS A 1 87 ? -14.336 -10.391 -3.041 1 98.06 87 LYS A CA 1
ATOM 653 C C . LYS A 1 87 ? -14.305 -9.227 -4.023 1 98.06 87 LYS A C 1
ATOM 655 O O . LYS A 1 87 ? -13.555 -8.266 -3.828 1 98.06 87 LYS A O 1
ATOM 660 N N . VAL A 1 88 ? -15.102 -9.359 -5.055 1 97.75 88 VAL A N 1
ATOM 661 C CA . VAL A 1 88 ? -15.219 -8.305 -6.062 1 97.75 88 VAL A CA 1
ATOM 662 C C . VAL A 1 88 ? -16.641 -7.742 -6.055 1 97.75 88 VAL A C 1
ATOM 664 O O . VAL A 1 88 ? -17.609 -8.5 -6.047 1 97.75 88 VAL A O 1
ATOM 667 N N . TRP A 1 89 ? -16.703 -6.449 -6.086 1 95.88 89 TRP A N 1
ATOM 668 C CA . TRP A 1 89 ? -17.984 -5.762 -5.922 1 95.88 89 TRP A CA 1
ATOM 669 C C . TRP A 1 89 ? -18.281 -4.875 -7.125 1 95.88 89 TRP A C 1
ATOM 671 O O . TRP A 1 89 ? -17.391 -4.176 -7.625 1 95.88 89 TRP A O 1
ATOM 681 N N . ASP A 1 90 ? -19.484 -4.957 -7.566 1 93 90 ASP A N 1
ATOM 682 C CA . ASP A 1 90 ? -20.031 -3.928 -8.453 1 93 90 ASP A CA 1
ATOM 683 C C . ASP A 1 90 ? -20.531 -2.723 -7.66 1 93 90 ASP A C 1
ATOM 685 O O . ASP A 1 90 ? -21.516 -2.814 -6.941 1 93 90 ASP A O 1
ATOM 689 N N . THR A 1 91 ? -19.906 -1.625 -7.789 1 85.19 91 THR A N 1
ATOM 690 C CA . THR A 1 91 ? -20.203 -0.477 -6.938 1 85.19 91 THR A CA 1
ATOM 691 C C . THR A 1 91 ? -21.516 0.19 -7.355 1 85.19 91 THR A C 1
ATOM 693 O O . THR A 1 91 ? -22.172 0.845 -6.547 1 85.19 91 THR A O 1
ATOM 696 N N . ARG A 1 92 ? -21.844 0.027 -8.539 1 84.75 92 ARG A N 1
ATOM 697 C CA . ARG A 1 92 ? -23.109 0.582 -9.008 1 84.75 92 ARG A CA 1
ATOM 698 C C . ARG A 1 92 ? -24.297 -0.249 -8.516 1 84.75 92 ARG A C 1
ATOM 700 O O . ARG A 1 92 ? -25.266 0.296 -7.988 1 84.75 92 ARG A O 1
ATOM 707 N N . GLN A 1 93 ? -24.141 -1.481 -8.648 1 86.69 93 GLN A N 1
ATOM 708 C CA . GLN A 1 93 ? -25.203 -2.389 -8.227 1 86.69 93 GLN A CA 1
ATOM 709 C C . GLN A 1 93 ? -25.094 -2.707 -6.738 1 86.69 93 GLN A C 1
ATOM 711 O O . GLN A 1 93 ? -26.031 -3.25 -6.148 1 86.69 93 GLN A O 1
ATOM 716 N N . ARG A 1 94 ? -24.047 -2.33 -6.168 1 84 94 ARG A N 1
ATOM 717 C CA . ARG A 1 94 ? -23.766 -2.584 -4.758 1 84 94 ARG A CA 1
ATOM 718 C C . ARG A 1 94 ? -23.938 -4.062 -4.426 1 84 94 ARG A C 1
ATOM 720 O O . ARG A 1 94 ? -24.594 -4.414 -3.449 1 84 94 ARG A O 1
ATOM 727 N N . SER A 1 95 ? -23.391 -4.855 -5.254 1 90.06 95 SER A N 1
ATOM 728 C CA . SER A 1 95 ? -23.469 -6.305 -5.09 1 90.06 95 SER A CA 1
ATOM 729 C C . SER A 1 95 ? -22.125 -6.969 -5.316 1 90.06 95 SER A C 1
ATOM 731 O O . SER A 1 95 ? -21.266 -6.43 -6.023 1 90.06 95 SER A O 1
ATOM 733 N N . CYS A 1 96 ? -22.031 -8.125 -4.695 1 92.19 96 CYS A N 1
ATOM 734 C CA . CYS A 1 96 ? -20.812 -8.922 -4.844 1 92.19 96 CYS A CA 1
ATOM 735 C C . CYS A 1 96 ? -20.875 -9.766 -6.109 1 92.19 96 CYS A C 1
ATOM 737 O O . CYS A 1 96 ? -21.859 -10.484 -6.336 1 92.19 96 CYS A O 1
ATOM 739 N N . CYS A 1 97 ? -19.797 -9.711 -6.922 1 92.56 97 CYS A N 1
ATOM 740 C CA . CYS A 1 97 ? -19.766 -10.406 -8.203 1 92.56 97 CYS A CA 1
ATOM 741 C C . CYS A 1 97 ? -18.922 -11.672 -8.117 1 92.56 97 CYS A C 1
ATOM 743 O O . CYS A 1 97 ? -19.188 -12.648 -8.82 1 92.56 97 CYS A O 1
ATOM 745 N N . ASN A 1 98 ? -17.875 -11.633 -7.414 1 95.19 98 ASN A N 1
ATOM 746 C CA . ASN A 1 98 ? -16.953 -12.75 -7.273 1 95.19 98 ASN A CA 1
ATOM 747 C C . ASN A 1 98 ? -16.5 -12.93 -5.828 1 95.19 98 ASN A C 1
ATOM 749 O O . ASN A 1 98 ? -16.438 -11.961 -5.07 1 95.19 98 ASN A O 1
ATOM 753 N N . THR A 1 99 ? -16.25 -14.172 -5.465 1 96.44 99 THR A N 1
ATOM 754 C CA . THR A 1 99 ? -15.602 -14.508 -4.199 1 96.44 99 THR A CA 1
ATOM 755 C C . THR A 1 99 ? -14.531 -15.578 -4.414 1 96.44 99 THR A C 1
ATOM 757 O O . THR A 1 99 ? -14.797 -16.609 -5.023 1 96.44 99 THR A O 1
ATOM 760 N N . PHE A 1 100 ? -13.336 -15.258 -3.932 1 97 100 PHE A N 1
ATOM 761 C CA . PHE A 1 100 ? -12.227 -16.203 -4.008 1 97 100 PHE A CA 1
ATOM 762 C C . PHE A 1 100 ? -11.695 -16.531 -2.619 1 97 100 PHE A C 1
ATOM 764 O O . PHE A 1 100 ? -11.484 -15.633 -1.8 1 97 100 PHE A O 1
ATOM 771 N N . HIS A 1 101 ? -11.57 -17.812 -2.357 1 94.81 101 HIS A N 1
ATOM 772 C CA . HIS A 1 101 ? -10.992 -18.266 -1.098 1 94.81 101 HIS A CA 1
ATOM 773 C C . HIS A 1 101 ? -10.016 -19.406 -1.318 1 94.81 101 HIS A C 1
ATOM 775 O O . HIS A 1 101 ? -10.43 -20.547 -1.518 1 94.81 101 HIS A O 1
ATOM 781 N N . ARG A 1 102 ? -8.766 -19.031 -1.301 1 89.94 102 ARG A N 1
ATOM 782 C CA . ARG A 1 102 ? -7.723 -20.047 -1.429 1 89.94 102 ARG A CA 1
ATOM 783 C C . ARG A 1 102 ? -6.605 -19.828 -0.416 1 89.94 102 ARG A C 1
ATOM 785 O O . ARG A 1 102 ? -5.977 -20.781 0.047 1 89.94 102 ARG A O 1
ATOM 792 N N . HIS A 1 103 ? -6.375 -18.656 -0.048 1 94.5 103 HIS A N 1
ATOM 793 C CA . HIS A 1 103 ? -5.32 -18.297 0.898 1 94.5 103 HIS A CA 1
ATOM 794 C C . HIS A 1 103 ? -5.707 -18.688 2.32 1 94.5 103 HIS A C 1
ATOM 796 O O . HIS A 1 103 ? -6.879 -18.609 2.695 1 94.5 103 HIS A O 1
ATOM 802 N N . GLU A 1 104 ? -4.73 -19.078 3.086 1 94.69 104 GLU A N 1
ATOM 803 C CA . GLU A 1 104 ? -4.969 -19.562 4.445 1 94.69 104 GLU A CA 1
ATOM 804 C C . GLU A 1 104 ? -4.629 -18.484 5.473 1 94.69 104 GLU A C 1
ATOM 806 O O . GLU A 1 104 ? -4.66 -18.734 6.68 1 94.69 104 GLU A O 1
ATOM 811 N N . ASP A 1 105 ? -4.211 -17.422 5.078 1 96.5 105 ASP A N 1
ATOM 812 C CA . ASP A 1 105 ? -3.873 -16.266 5.91 1 96.5 105 ASP A CA 1
ATOM 813 C C . ASP A 1 105 ? -4.312 -14.969 5.254 1 96.5 105 ASP A C 1
ATOM 815 O O . ASP A 1 105 ? -4.941 -14.984 4.195 1 96.5 105 ASP A O 1
ATOM 819 N N . TYR A 1 106 ? -4.062 -13.867 5.887 1 96.88 106 TYR A N 1
ATOM 820 C CA . TYR A 1 106 ? -4.523 -12.562 5.422 1 96.88 106 TYR A CA 1
ATOM 821 C C . TYR A 1 106 ? -4.004 -12.266 4.02 1 96.88 106 TYR A C 1
ATOM 823 O O . TYR A 1 106 ? -2.91 -12.703 3.652 1 96.88 106 TYR A O 1
ATOM 831 N N . ILE A 1 107 ? -4.824 -11.531 3.195 1 97.62 107 ILE A N 1
ATOM 832 C CA . ILE A 1 107 ? -4.391 -11.008 1.906 1 97.62 107 ILE A CA 1
ATOM 833 C C . ILE A 1 107 ? -3.418 -9.852 2.121 1 97.62 107 ILE A C 1
ATOM 835 O O . ILE A 1 107 ? -3.771 -8.844 2.74 1 97.62 107 I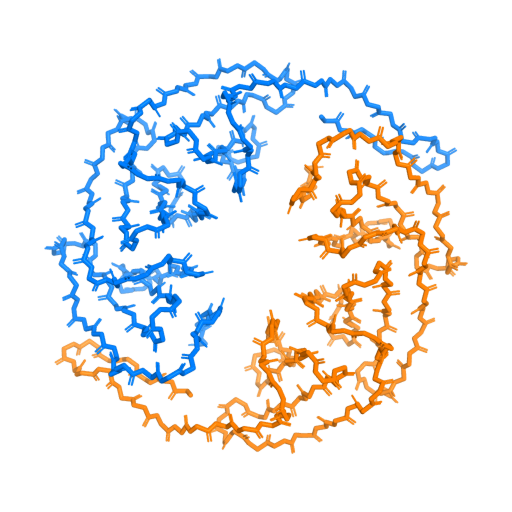LE A O 1
ATOM 839 N N . SER A 1 108 ? -2.232 -10.023 1.644 1 95.06 108 SER A N 1
ATOM 840 C CA . SER A 1 108 ? -1.21 -9.023 1.917 1 95.06 108 SER A CA 1
ATOM 841 C C . SER A 1 108 ? -1.147 -7.98 0.806 1 95.06 108 SER A C 1
ATOM 843 O O . SER A 1 108 ? -0.75 -6.836 1.041 1 95.06 108 SER A O 1
ATOM 845 N N . ASP A 1 109 ? -1.454 -8.375 -0.359 1 94.88 109 ASP A N 1
ATOM 846 C CA . ASP A 1 109 ? -1.479 -7.438 -1.476 1 94.88 109 ASP A CA 1
ATOM 847 C C . ASP A 1 109 ? -2.262 -8.008 -2.656 1 94.88 109 ASP A C 1
ATOM 849 O O . ASP A 1 109 ? -2.479 -9.219 -2.736 1 94.88 109 ASP A O 1
ATOM 853 N N . MET A 1 110 ? -2.754 -7.086 -3.551 1 96.31 110 MET A N 1
ATOM 854 C CA . MET A 1 110 ? -3.479 -7.473 -4.758 1 96.31 110 MET A CA 1
ATOM 855 C C . MET A 1 110 ? -3.168 -6.523 -5.91 1 96.31 110 MET A C 1
ATOM 857 O O . MET A 1 110 ? -2.955 -5.328 -5.695 1 96.31 110 MET A O 1
ATOM 861 N N . THR A 1 111 ? -3.168 -7.051 -7.117 1 93.81 111 THR A N 1
ATOM 862 C CA . THR A 1 111 ? -3.051 -6.23 -8.32 1 93.81 111 THR A CA 1
ATOM 863 C C . THR A 1 111 ? -3.938 -6.777 -9.43 1 93.81 111 THR A C 1
ATOM 865 O O . THR A 1 111 ? -4.109 -7.992 -9.562 1 93.81 111 THR A O 1
ATOM 868 N N . TYR A 1 112 ? -4.48 -5.797 -10.148 1 94.88 112 TYR A N 1
ATOM 869 C CA . TYR A 1 112 ? -5.359 -6.152 -11.258 1 94.88 112 TYR A CA 1
ATOM 870 C C . TYR A 1 112 ? -4.586 -6.223 -12.57 1 94.88 112 TYR A C 1
ATOM 872 O O . TYR A 1 112 ? -3.795 -5.328 -12.875 1 94.88 112 TYR A O 1
ATOM 880 N N . VAL A 1 113 ? -4.82 -7.293 -13.211 1 91.69 113 VAL A N 1
ATOM 881 C CA . VAL A 1 113 ? -4.273 -7.434 -14.562 1 91.69 113 VAL A CA 1
ATOM 882 C C . VAL A 1 113 ? -5.391 -7.309 -15.586 1 91.69 113 VAL A C 1
ATOM 884 O O . VAL A 1 113 ? -6.082 -8.289 -15.883 1 91.69 113 VAL A O 1
ATOM 887 N N . ALA A 1 114 ? -5.473 -6.156 -16.219 1 88.56 114 ALA A N 1
ATOM 888 C CA . ALA A 1 114 ? -6.586 -5.801 -17.094 1 88.56 114 ALA A CA 1
ATOM 889 C C . ALA A 1 114 ? -6.609 -6.688 -18.344 1 88.56 114 ALA A C 1
ATOM 891 O O . ALA A 1 114 ? -7.672 -7.145 -18.766 1 88.56 114 ALA A O 1
ATOM 892 N N . GLY A 1 115 ? -5.414 -6.895 -18.938 1 84.5 115 GLY A N 1
ATOM 893 C CA . GLY A 1 115 ? -5.336 -7.66 -20.172 1 84.5 115 GLY A CA 1
ATOM 894 C C . GLY A 1 115 ? -5.965 -9.039 -20.062 1 84.5 115 GLY A C 1
ATOM 895 O O . GLY A 1 115 ? -6.684 -9.477 -20.969 1 84.5 115 GLY A O 1
ATOM 896 N N . SER A 1 116 ? -5.82 -9.648 -19.047 1 86.62 116 SER A N 1
ATOM 897 C CA . SER A 1 116 ? -6.309 -11.016 -18.859 1 86.62 116 SER A CA 1
ATOM 898 C C . SER A 1 116 ? -7.496 -11.055 -17.906 1 86.62 116 SER A C 1
ATOM 900 O O . SER A 1 116 ? -8.047 -12.117 -17.625 1 86.62 116 SER A O 1
ATOM 902 N N . ASN A 1 117 ? -7.898 -9.953 -17.375 1 92.25 117 ASN A N 1
ATOM 903 C CA . ASN A 1 117 ? -9.016 -9.836 -16.453 1 92.25 117 ASN A CA 1
ATOM 904 C C . ASN A 1 117 ? -8.828 -10.734 -15.234 1 92.25 117 ASN A C 1
ATOM 906 O O . ASN A 1 117 ? -9.711 -11.531 -14.898 1 92.25 117 ASN A O 1
ATOM 910 N N . GLN A 1 118 ? -7.73 -10.57 -14.586 1 94.44 118 GLN A N 1
ATOM 911 C CA . GLN A 1 118 ? -7.367 -11.367 -13.422 1 94.44 118 GLN A CA 1
ATOM 912 C C . GLN A 1 118 ? -6.891 -10.484 -12.273 1 94.44 118 GLN A C 1
ATOM 914 O O . GLN A 1 118 ? -6.477 -9.344 -12.492 1 94.44 118 GLN A O 1
ATOM 919 N N . ILE A 1 119 ? -7.02 -11.047 -11.055 1 95.69 119 ILE A N 1
ATOM 920 C CA . ILE A 1 119 ? -6.414 -10.453 -9.867 1 95.69 119 ILE A CA 1
ATOM 921 C C . ILE A 1 119 ? -5.277 -11.344 -9.367 1 95.69 119 ILE A C 1
ATOM 923 O O . ILE A 1 119 ? -5.469 -12.547 -9.164 1 95.69 119 ILE A O 1
ATOM 927 N N . LEU A 1 120 ? -4.113 -10.82 -9.305 1 94.62 120 LEU A N 1
ATOM 928 C CA . LEU A 1 120 ? -3.035 -11.461 -8.562 1 94.62 120 LEU A CA 1
ATOM 929 C C . LEU A 1 120 ? -3.059 -11.055 -7.098 1 94.62 120 LEU A C 1
ATOM 931 O O . LEU A 1 120 ? -3.275 -9.883 -6.781 1 94.62 120 LEU A O 1
ATOM 935 N N . ALA A 1 121 ? -2.883 -11.992 -6.211 1 96.44 121 ALA A N 1
ATOM 936 C CA . ALA A 1 121 ? -2.938 -11.68 -4.785 1 96.44 121 ALA A CA 1
ATOM 937 C C . ALA A 1 121 ? -1.865 -12.445 -4.016 1 96.44 121 ALA A C 1
ATOM 939 O O . ALA A 1 121 ? -1.604 -13.617 -4.297 1 96.44 121 ALA A O 1
ATOM 940 N N . THR A 1 122 ? -1.265 -11.758 -3.107 1 95.44 122 THR A N 1
ATOM 941 C CA . THR A 1 122 ? -0.34 -12.375 -2.164 1 95.44 122 THR A CA 1
ATOM 942 C C . THR A 1 122 ? -0.983 -12.516 -0.787 1 95.44 122 THR A C 1
ATOM 944 O O . THR A 1 122 ? -1.954 -11.82 -0.478 1 95.44 122 THR A O 1
ATOM 947 N N . SER A 1 123 ? -0.363 -13.375 0.011 1 96.38 123 SER A N 1
ATOM 948 C CA . SER A 1 123 ? -0.919 -13.648 1.333 1 96.38 123 SER A CA 1
ATOM 949 C C . SER A 1 123 ? 0.184 -13.875 2.361 1 96.38 123 SER A C 1
ATOM 951 O O . SER A 1 123 ? 1.322 -14.188 2 1 96.38 123 SER A O 1
ATOM 953 N N . GLY A 1 124 ? -0.199 -13.742 3.582 1 93.5 124 GLY A N 1
ATOM 954 C CA . GLY A 1 124 ? 0.678 -14.07 4.695 1 93.5 124 GLY A CA 1
ATOM 955 C C . GLY A 1 124 ? 1.049 -15.539 4.742 1 93.5 124 GLY A C 1
ATOM 956 O O . GLY A 1 124 ? 2.004 -15.922 5.422 1 93.5 124 GLY A O 1
ATOM 957 N N . ASP A 1 125 ? 0.338 -16.391 4.035 1 93.75 125 ASP A N 1
ATOM 958 C CA . ASP A 1 125 ? 0.641 -17.812 4.02 1 93.75 125 ASP A CA 1
ATOM 959 C C . ASP A 1 125 ? 1.811 -18.125 3.088 1 93.75 125 ASP A C 1
ATOM 961 O O . ASP A 1 125 ? 2.221 -19.266 2.953 1 93.75 125 ASP A O 1
ATOM 965 N N . GLY A 1 126 ? 2.232 -17.078 2.395 1 92.38 126 GLY A N 1
ATOM 966 C CA . GLY A 1 126 ? 3.408 -17.219 1.551 1 92.38 126 GLY A CA 1
ATOM 967 C C . GLY A 1 126 ? 3.08 -17.625 0.128 1 92.38 126 GLY A C 1
ATOM 968 O O . GLY A 1 126 ? 3.963 -18.047 -0.622 1 92.38 126 GLY A O 1
ATOM 969 N N . THR A 1 127 ? 1.851 -17.438 -0.246 1 93.31 127 THR A N 1
ATOM 970 C CA . THR A 1 127 ? 1.482 -17.891 -1.581 1 93.31 127 THR A CA 1
ATOM 971 C C . THR A 1 127 ? 1.005 -16.734 -2.439 1 93.31 127 THR A C 1
ATOM 973 O O . THR A 1 127 ? 0.613 -15.688 -1.915 1 93.31 127 THR A O 1
ATOM 976 N N . LEU A 1 128 ? 1.156 -16.906 -3.738 1 94.62 128 LEU A N 1
ATOM 977 C CA . LEU A 1 128 ? 0.621 -16.031 -4.789 1 94.62 128 LEU A CA 1
ATOM 978 C C . LEU A 1 128 ? -0.514 -16.734 -5.531 1 94.62 128 LEU A C 1
ATOM 980 O O . LEU A 1 128 ? -0.375 -17.891 -5.949 1 94.62 128 LEU A O 1
ATOM 984 N N . SER A 1 129 ? -1.619 -16.078 -5.621 1 95.06 129 SER A N 1
ATOM 985 C CA . SER A 1 129 ? -2.742 -16.656 -6.352 1 95.06 129 SER A CA 1
ATOM 986 C C . SER A 1 129 ? -3.062 -15.859 -7.605 1 95.06 129 SER A C 1
ATOM 988 O O . SER A 1 129 ? -2.799 -14.656 -7.66 1 95.06 129 SER A O 1
ATOM 990 N N . VAL A 1 130 ? -3.564 -16.547 -8.57 1 94.75 130 VAL A N 1
ATOM 991 C CA . VAL A 1 130 ? -4.109 -15.953 -9.789 1 94.75 130 VAL A CA 1
ATOM 992 C C . VAL A 1 130 ? -5.609 -16.219 -9.867 1 94.75 130 VAL A C 1
ATOM 994 O O . VAL A 1 130 ? -6.035 -17.375 -9.984 1 94.75 130 VAL A O 1
ATOM 997 N N . ASN A 1 131 ? -6.406 -15.164 -9.789 1 95.56 131 ASN A N 1
ATOM 998 C CA . ASN A 1 131 ? -7.859 -15.266 -9.727 1 95.56 131 ASN A CA 1
ATOM 999 C C . ASN A 1 131 ? -8.516 -14.75 -11 1 95.56 131 ASN A C 1
ATOM 1001 O O . ASN A 1 131 ? -8.438 -13.555 -11.305 1 95.56 131 ASN A O 1
ATOM 1005 N N . ASN A 1 132 ? -9.172 -15.641 -11.672 1 93.5 132 ASN A N 1
ATOM 1006 C CA . ASN A 1 132 ? -9.852 -15.297 -12.914 1 93.5 132 ASN A CA 1
ATOM 1007 C C . ASN A 1 132 ? -11.25 -14.75 -12.656 1 93.5 132 ASN A C 1
ATOM 1009 O O . ASN A 1 132 ? -12.094 -15.445 -12.094 1 93.5 132 ASN A O 1
ATOM 1013 N N . LEU A 1 133 ? -11.5 -13.57 -13.117 1 93.81 133 LEU A N 1
ATOM 1014 C CA . LEU A 1 133 ? -12.758 -12.898 -12.812 1 93.81 133 LEU A CA 1
ATOM 1015 C C . LEU A 1 133 ? -13.898 -13.469 -13.656 1 93.81 133 LEU A C 1
ATOM 1017 O O . LEU A 1 133 ? -15.016 -13.641 -13.164 1 93.81 133 LEU A O 1
ATOM 1021 N N . ARG A 1 134 ? -13.625 -13.734 -14.828 1 90.44 134 ARG A N 1
ATOM 1022 C CA . ARG A 1 134 ? -14.664 -14.258 -15.719 1 90.44 134 ARG A CA 1
ATOM 1023 C C . ARG A 1 134 ? -15.141 -15.633 -15.266 1 90.44 134 ARG A C 1
ATOM 1025 O O . ARG A 1 134 ? -16.344 -15.891 -15.211 1 90.44 134 ARG A O 1
ATOM 1032 N N . GLY A 1 135 ? -14.227 -16.438 -14.93 1 88.88 135 GLY A N 1
ATOM 1033 C CA . GLY A 1 135 ? -14.57 -17.797 -14.516 1 88.88 135 GLY A CA 1
ATOM 1034 C C . GLY A 1 135 ? -14.922 -17.906 -13.047 1 88.88 135 GLY A C 1
ATOM 1035 O O . GLY A 1 135 ? -15.406 -18.938 -12.594 1 88.88 135 GLY A O 1
ATOM 1036 N N . ASN A 1 136 ? -14.695 -16.859 -12.312 1 90.56 136 ASN A N 1
ATOM 1037 C CA . ASN A 1 136 ? -14.914 -16.828 -10.875 1 90.56 136 ASN A CA 1
ATOM 1038 C C . ASN A 1 136 ? -14.211 -17.984 -10.164 1 90.56 136 ASN A C 1
ATOM 1040 O O . ASN A 1 136 ? -14.828 -18.688 -9.367 1 90.56 136 ASN A O 1
ATOM 1044 N N . ARG A 1 137 ? -12.984 -18.156 -10.547 1 91.38 137 ARG A N 1
ATOM 1045 C CA . ARG A 1 137 ? -12.219 -19.25 -9.961 1 91.38 137 ARG A CA 1
ATOM 1046 C C . ARG A 1 137 ? -10.758 -18.859 -9.773 1 91.38 137 ARG A C 1
ATOM 1048 O O . ARG A 1 137 ? -10.242 -18.016 -10.516 1 91.38 137 ARG A O 1
ATOM 1055 N N . VAL A 1 138 ? -10.164 -19.516 -8.844 1 92.38 138 VAL A N 1
ATOM 1056 C CA . VAL A 1 138 ? -8.719 -19.406 -8.688 1 92.38 138 VAL A CA 1
ATOM 1057 C C . VAL A 1 138 ? -8.023 -20.266 -9.734 1 92.38 138 VAL A C 1
ATOM 1059 O O . VAL A 1 138 ? -8.141 -21.5 -9.711 1 92.38 138 VAL A O 1
ATOM 1062 N N . LYS A 1 139 ? -7.309 -19.641 -10.617 1 89.56 139 LYS A N 1
ATOM 1063 C CA . LYS A 1 139 ? -6.664 -20.328 -11.727 1 89.56 139 LYS A CA 1
ATOM 1064 C C . LYS A 1 139 ? -5.398 -21.047 -11.258 1 89.56 139 LYS A C 1
ATOM 1066 O O . LYS A 1 139 ? -5.102 -22.156 -11.719 1 89.56 139 LYS A O 1
ATOM 1071 N N . SER A 1 140 ? -4.68 -20.375 -10.469 1 90.88 140 SER A N 1
ATOM 1072 C CA . SER A 1 140 ? -3.42 -20.938 -10 1 90.88 140 SER A CA 1
ATOM 1073 C C . SER A 1 140 ? -2.996 -20.328 -8.672 1 90.88 140 SER A C 1
ATOM 1075 O O . SER A 1 140 ? -3.449 -19.234 -8.312 1 90.88 140 SER A O 1
ATOM 1077 N N . GLN A 1 141 ? -2.211 -21.094 -7.941 1 90.75 141 GLN A N 1
ATOM 1078 C CA . GLN A 1 141 ? -1.591 -20.641 -6.699 1 90.75 141 GLN A CA 1
ATOM 1079 C C . GLN A 1 141 ? -0.181 -21.203 -6.551 1 90.75 141 GLN A C 1
ATOM 1081 O O . GLN A 1 141 ? 0.061 -22.375 -6.871 1 90.75 141 GLN A O 1
ATOM 1086 N N . SER A 1 142 ? 0.708 -20.391 -6.102 1 88.75 142 SER A N 1
ATOM 1087 C CA . SER A 1 142 ? 2.076 -20.859 -5.914 1 88.75 142 SER A CA 1
ATOM 1088 C C . SER A 1 142 ? 2.184 -21.797 -4.715 1 88.75 142 SER A C 1
ATOM 1090 O O . SER A 1 142 ? 1.247 -21.891 -3.92 1 88.75 142 SER A O 1
ATOM 1092 N N . GLU A 1 143 ? 3.262 -22.484 -4.664 1 84.88 143 GLU A N 1
ATOM 1093 C CA . GLU A 1 143 ? 3.5 -23.344 -3.514 1 84.88 143 GLU A CA 1
ATOM 1094 C C . GLU A 1 143 ? 3.697 -22.531 -2.24 1 84.88 143 GLU A C 1
ATOM 1096 O O . GLU A 1 143 ? 4.105 -21.359 -2.299 1 84.88 143 GLU A O 1
ATOM 1101 N N . PHE A 1 144 ? 3.42 -23.188 -1.206 1 82.44 144 PHE A N 1
ATOM 1102 C CA . PHE A 1 144 ? 3.594 -22.547 0.097 1 82.44 144 PHE A CA 1
ATOM 1103 C C . PHE A 1 144 ? 5.07 -22.281 0.379 1 82.44 144 PHE A C 1
ATOM 1105 O O . PHE A 1 144 ? 5.926 -23.109 0.043 1 82.44 144 PHE A O 1
ATOM 1112 N N . SER A 1 145 ? 5.289 -21.125 0.787 1 81.44 145 SER A N 1
ATOM 1113 C CA . SER A 1 145 ? 6.621 -20.781 1.259 1 81.44 145 SER A CA 1
ATOM 1114 C C . SER A 1 145 ? 6.602 -20.375 2.73 1 81.44 145 SER A C 1
ATOM 1116 O O . SER A 1 145 ? 5.57 -19.938 3.246 1 81.44 145 SER A O 1
ATOM 1118 N N . GLU A 1 146 ? 7.656 -20.703 3.404 1 79.94 146 GLU A N 1
ATOM 1119 C CA . GLU A 1 146 ? 7.77 -20.312 4.809 1 79.94 146 GLU A CA 1
ATOM 1120 C C . GLU A 1 146 ? 7.785 -18.797 4.965 1 79.94 146 GLU A C 1
ATOM 1122 O O . GLU A 1 146 ? 7.375 -18.281 6.004 1 79.94 146 GLU A O 1
ATOM 1127 N N . ASP A 1 147 ? 8.203 -18.203 3.934 1 83.88 147 ASP A N 1
ATOM 1128 C CA . ASP A 1 147 ? 8.281 -16.75 3.984 1 83.88 147 ASP A CA 1
ATOM 1129 C C . ASP A 1 147 ? 6.973 -16.109 3.51 1 83.88 147 ASP A C 1
ATOM 1131 O O . ASP A 1 147 ? 6.348 -16.594 2.566 1 83.88 147 ASP A O 1
ATOM 1135 N N . GLU A 1 148 ? 6.578 -15.156 4.309 1 85.75 148 GLU A N 1
ATOM 1136 C CA . GLU A 1 148 ? 5.406 -14.406 3.877 1 85.75 148 GLU A CA 1
ATOM 1137 C C . GLU A 1 148 ? 5.672 -13.672 2.566 1 85.75 148 GLU A C 1
ATOM 1139 O O . GLU A 1 148 ? 6.789 -13.227 2.316 1 85.75 148 GLU A O 1
ATOM 1144 N N . LEU A 1 149 ? 4.68 -13.625 1.691 1 88.56 149 LEU A N 1
ATOM 1145 C CA . LEU A 1 149 ? 4.703 -12.734 0.535 1 88.56 149 LEU A CA 1
ATOM 1146 C C . LEU A 1 149 ? 3.922 -11.453 0.817 1 88.56 149 LEU A C 1
ATOM 1148 O O . LEU A 1 149 ? 2.729 -11.508 1.127 1 88.56 149 LEU A O 1
ATOM 1152 N N . LEU A 1 150 ? 4.574 -10.297 0.74 1 88.75 150 LEU A N 1
ATOM 1153 C CA . LEU A 1 150 ? 3.979 -9.086 1.284 1 88.75 150 LEU A CA 1
ATOM 1154 C C . LEU A 1 150 ? 3.564 -8.133 0.166 1 88.75 150 LEU A C 1
ATOM 1156 O O . LEU A 1 150 ? 2.797 -7.195 0.394 1 88.75 150 LEU A O 1
ATOM 1160 N N . SER A 1 151 ? 4.039 -8.375 -1.035 1 88.88 151 SER A N 1
ATOM 1161 C CA . SER A 1 151 ? 3.713 -7.469 -2.135 1 88.88 151 SER A CA 1
ATOM 1162 C C . SER A 1 151 ? 3.705 -8.211 -3.471 1 88.88 151 SER A C 1
ATOM 1164 O O . SER A 1 151 ? 4.375 -9.234 -3.623 1 88.88 151 SER A O 1
ATOM 1166 N N . VAL A 1 152 ? 2.926 -7.684 -4.375 1 90.75 152 VAL A N 1
ATOM 1167 C CA . VAL A 1 152 ? 2.875 -8.195 -5.738 1 90.75 152 VAL A CA 1
ATOM 1168 C C . VAL A 1 152 ? 2.836 -7.039 -6.73 1 90.75 152 VAL A C 1
ATOM 1170 O O . VAL A 1 152 ? 2.148 -6.039 -6.496 1 90.75 152 VAL A O 1
ATOM 1173 N N . VAL A 1 153 ? 3.639 -7.156 -7.734 1 85.75 153 VAL A N 1
ATOM 1174 C CA . VAL A 1 153 ? 3.641 -6.188 -8.82 1 85.75 153 VAL A CA 1
ATOM 1175 C C . VAL A 1 153 ? 3.684 -6.918 -10.164 1 85.75 153 VAL A C 1
ATOM 1177 O O . VAL A 1 153 ? 4.16 -8.055 -10.242 1 85.75 153 VAL A O 1
ATOM 1180 N N . VAL A 1 154 ? 3.121 -6.258 -11.203 1 84.75 154 VAL A N 1
ATOM 1181 C CA . VAL A 1 154 ? 3.082 -6.863 -12.531 1 84.75 154 VAL A CA 1
ATOM 1182 C C . VAL A 1 154 ? 3.977 -6.078 -13.484 1 84.75 154 VAL A C 1
ATOM 1184 O O . VAL A 1 154 ? 3.965 -4.844 -13.484 1 84.75 154 VAL A O 1
ATOM 1187 N N . MET A 1 155 ? 4.797 -6.805 -14.148 1 76.12 155 MET A N 1
ATOM 1188 C CA . MET A 1 155 ? 5.668 -6.207 -15.156 1 76.12 155 MET A CA 1
ATOM 1189 C C . MET A 1 155 ? 5.203 -6.578 -16.562 1 76.12 155 MET A C 1
ATOM 1191 O O . MET A 1 155 ? 4.609 -7.641 -16.766 1 76.12 155 MET A O 1
ATOM 1195 N N . ARG B 1 1 ? 10.57 -14.211 -8.594 1 86 1 ARG B N 1
ATOM 1196 C CA . ARG B 1 1 ? 9.867 -13.859 -9.82 1 86 1 ARG B CA 1
ATOM 1197 C C . ARG B 1 1 ? 9.07 -15.047 -10.352 1 86 1 ARG B C 1
ATOM 1199 O O . ARG B 1 1 ? 9.562 -16.172 -10.352 1 86 1 ARG B O 1
ATOM 1206 N N . PHE B 1 2 ? 7.844 -14.625 -10.742 1 86.31 2 PHE B N 1
ATOM 1207 C CA . PHE B 1 2 ? 6.961 -15.633 -11.305 1 86.31 2 PHE B CA 1
ATOM 1208 C C . PHE B 1 2 ? 6.504 -15.242 -12.703 1 86.31 2 PHE B C 1
ATOM 1210 O O . PHE B 1 2 ? 6.387 -14.055 -13.016 1 86.31 2 PHE B O 1
ATOM 1217 N N . ARG B 1 3 ? 6.395 -16.234 -13.422 1 83.75 3 ARG B N 1
ATOM 1218 C CA . ARG B 1 3 ? 5.781 -16.062 -14.734 1 83.75 3 ARG B CA 1
ATOM 1219 C C . ARG B 1 3 ? 4.41 -16.719 -14.789 1 83.75 3 ARG B C 1
ATOM 1221 O O . ARG B 1 3 ? 4.223 -17.828 -14.273 1 83.75 3 ARG B O 1
ATOM 1228 N N . TYR B 1 4 ? 3.508 -15.945 -15.242 1 82.06 4 TYR B N 1
ATOM 1229 C CA . TYR B 1 4 ? 2.162 -16.469 -15.445 1 82.06 4 TYR B CA 1
ATOM 1230 C C . TYR B 1 4 ? 1.802 -16.469 -16.938 1 82.06 4 TYR B C 1
ATOM 1232 O O . TYR B 1 4 ? 2.111 -15.523 -17.656 1 82.06 4 TYR B O 1
ATOM 1240 N N . ALA B 1 5 ? 1.407 -17.547 -17.422 1 78.31 5 ALA B N 1
ATOM 1241 C CA . ALA B 1 5 ? 0.83 -17.703 -18.75 1 78.31 5 ALA B CA 1
ATOM 1242 C C . ALA B 1 5 ? -0.503 -18.438 -18.688 1 78.31 5 ALA B C 1
ATOM 1244 O O . ALA B 1 5 ? -0.636 -19.438 -17.969 1 78.31 5 ALA B O 1
ATOM 1245 N N . ASP B 1 6 ? -1.441 -17.75 -19.391 1 77.25 6 ASP B N 1
ATOM 1246 C CA . ASP B 1 6 ? -2.775 -18.344 -19.375 1 77.25 6 ASP B CA 1
ATOM 1247 C C . ASP B 1 6 ? -2.715 -19.844 -19.641 1 77.25 6 ASP B C 1
ATOM 1249 O O . ASP B 1 6 ? -2.08 -20.281 -20.609 1 77.25 6 ASP B O 1
ATOM 1253 N N . GLY B 1 7 ? -3.41 -20.562 -18.859 1 74.38 7 GLY B N 1
ATOM 1254 C CA . GLY B 1 7 ? -3.535 -21.984 -19.078 1 74.38 7 GLY B CA 1
ATOM 1255 C C . GLY B 1 7 ? -2.357 -22.781 -18.531 1 74.38 7 GLY B C 1
ATOM 1256 O O . GLY B 1 7 ? -2.342 -24.016 -18.609 1 74.38 7 GLY B O 1
ATOM 1257 N N . LEU B 1 8 ? -1.351 -22.047 -18.141 1 78.81 8 LEU B N 1
ATOM 1258 C CA . LEU B 1 8 ? -0.188 -22.734 -17.594 1 78.81 8 LEU B CA 1
ATOM 1259 C C . LEU B 1 8 ? -0.054 -22.469 -16.094 1 78.81 8 LEU B C 1
ATOM 1261 O O . LEU B 1 8 ? -0.538 -21.453 -15.602 1 78.81 8 LEU B O 1
ATOM 1265 N N . PRO B 1 9 ? 0.509 -23.406 -15.406 1 79.12 9 PRO B N 1
ATOM 1266 C CA . PRO B 1 9 ? 0.788 -23.172 -13.984 1 79.12 9 PRO B CA 1
ATOM 1267 C C . PRO B 1 9 ? 1.739 -22 -13.758 1 79.12 9 PRO B C 1
ATOM 1269 O O . PRO B 1 9 ? 2.531 -21.672 -14.641 1 79.12 9 PRO B O 1
ATOM 1272 N N . LEU B 1 10 ? 1.552 -21.438 -12.648 1 85.12 10 LEU B N 1
ATOM 1273 C CA . LEU B 1 10 ? 2.496 -20.406 -12.242 1 85.12 10 LEU B CA 1
ATOM 1274 C C . LEU B 1 10 ? 3.914 -20.969 -12.164 1 85.12 10 LEU B C 1
ATOM 1276 O O . LEU B 1 10 ? 4.141 -22.016 -11.555 1 85.12 10 LEU B O 1
ATOM 1280 N N . GLU B 1 11 ? 4.816 -20.281 -12.93 1 85.5 11 GLU B N 1
ATOM 1281 C CA . GLU B 1 11 ? 6.203 -20.75 -12.977 1 85.5 11 GLU B CA 1
ATOM 1282 C C . GLU B 1 11 ? 7.121 -19.797 -12.211 1 85.5 11 GLU B C 1
ATOM 1284 O O . GLU B 1 11 ? 7.184 -18.609 -12.508 1 85.5 11 GLU B O 1
ATOM 1289 N N . ARG B 1 12 ? 7.82 -20.406 -11.258 1 86.88 12 ARG B N 1
ATOM 1290 C CA . ARG B 1 12 ? 8.836 -19.594 -10.578 1 86.88 12 ARG B CA 1
ATOM 1291 C C . ARG B 1 12 ? 10.109 -19.516 -11.414 1 86.88 12 ARG B C 1
ATOM 1293 O O . ARG B 1 12 ? 10.734 -20.547 -11.703 1 86.88 12 ARG B O 1
ATOM 1300 N N . LEU B 1 13 ? 10.461 -18.328 -11.836 1 86.06 13 LEU B N 1
ATOM 1301 C CA . LEU B 1 13 ? 11.641 -18.172 -12.68 1 86.06 13 LEU B CA 1
ATOM 1302 C C . LEU B 1 13 ? 12.906 -18.125 -11.836 1 86.06 13 LEU B C 1
ATOM 1304 O O . LEU B 1 13 ? 13.898 -18.766 -12.164 1 86.06 13 LEU B O 1
ATOM 1308 N N . PHE B 1 14 ? 12.867 -17.406 -10.82 1 85.94 14 PHE B N 1
ATOM 1309 C CA . PHE B 1 14 ? 14 -17.375 -9.898 1 85.94 14 PHE B CA 1
ATOM 1310 C C . PHE B 1 14 ? 13.57 -16.828 -8.539 1 85.94 14 PHE B C 1
ATOM 1312 O O . PHE B 1 14 ? 12.461 -16.312 -8.391 1 85.94 14 PHE B O 1
ATOM 1319 N N . VAL B 1 15 ? 14.422 -17.125 -7.562 1 87.44 15 VAL B N 1
ATOM 1320 C CA . VAL B 1 15 ? 14.32 -16.547 -6.223 1 87.44 15 VAL B CA 1
ATOM 1321 C C . VAL B 1 15 ? 15.555 -15.695 -5.93 1 87.44 15 VAL B C 1
ATOM 1323 O O . VAL B 1 15 ? 16.688 -16.141 -6.137 1 87.44 15 VAL B O 1
ATOM 1326 N N . ALA B 1 16 ? 15.289 -14.453 -5.617 1 88.19 16 ALA B N 1
ATOM 1327 C CA . ALA B 1 16 ? 16.375 -13.594 -5.18 1 88.19 16 ALA B CA 1
ATOM 1328 C C . ALA B 1 16 ? 16.328 -13.359 -3.67 1 88.19 16 ALA B C 1
ATOM 1330 O O . ALA B 1 16 ? 15.242 -13.172 -3.104 1 88.19 16 ALA B O 1
ATOM 1331 N N . LYS B 1 17 ? 17.5 -13.43 -2.922 1 90.38 17 LYS B N 1
ATOM 1332 C CA . LYS B 1 17 ? 17.594 -13.195 -1.484 1 90.38 17 LYS B CA 1
ATOM 1333 C C . LYS B 1 17 ? 18.594 -12.086 -1.173 1 90.38 17 LYS B C 1
ATOM 1335 O O . LYS B 1 17 ? 19.594 -12.328 -0.502 1 90.38 17 LYS B O 1
ATOM 1340 N N . PRO B 1 18 ? 18.219 -10.938 -1.581 1 92.38 18 PRO B N 1
ATOM 1341 C CA . PRO B 1 18 ? 19.188 -9.852 -1.424 1 92.38 18 PRO B CA 1
ATOM 1342 C C . PRO B 1 18 ? 19.266 -9.328 0.009 1 92.38 18 PRO B C 1
ATOM 1344 O O . PRO B 1 18 ? 20.172 -8.57 0.347 1 92.38 18 PRO B O 1
ATOM 1347 N N . HIS B 1 19 ? 18.391 -9.672 0.886 1 94.12 19 HIS B N 1
ATOM 1348 C CA . HIS B 1 19 ? 18.328 -9.141 2.244 1 94.12 19 HIS B CA 1
ATOM 1349 C C . HIS B 1 19 ? 18.578 -10.234 3.275 1 94.12 19 HIS B C 1
ATOM 1351 O O . HIS B 1 19 ? 18.391 -11.422 2.984 1 94.12 19 HIS B O 1
ATOM 1357 N N . LYS B 1 20 ? 19 -9.781 4.473 1 92.62 20 LYS B N 1
ATOM 1358 C CA . LYS B 1 20 ? 19.219 -10.711 5.578 1 92.62 20 LYS B CA 1
ATOM 1359 C C . LYS B 1 20 ? 17.922 -10.953 6.352 1 92.62 20 LYS B C 1
ATOM 1361 O O . LYS B 1 20 ? 17.797 -11.945 7.066 1 92.62 20 LYS B O 1
ATOM 1366 N N . ASP B 1 21 ? 17.047 -10.039 6.242 1 93.62 21 ASP B N 1
ATOM 1367 C CA . ASP B 1 21 ? 15.75 -10.102 6.906 1 93.62 21 ASP B CA 1
ATOM 1368 C C . ASP B 1 21 ? 14.609 -9.883 5.906 1 93.62 21 ASP B C 1
ATOM 1370 O O . ASP B 1 21 ? 14.844 -9.836 4.699 1 93.62 21 ASP B O 1
ATOM 1374 N N . SER B 1 22 ? 13.414 -9.891 6.391 1 90.62 22 SER B N 1
ATOM 1375 C CA . SER B 1 22 ? 12.234 -9.812 5.539 1 90.62 22 SER B CA 1
ATOM 1376 C C . SER B 1 22 ? 12.258 -8.562 4.668 1 90.62 22 SER B C 1
ATOM 1378 O O . SER B 1 22 ? 12.688 -7.496 5.117 1 90.62 22 SER B O 1
ATOM 1380 N N . CYS B 1 23 ? 11.805 -8.742 3.414 1 93.19 23 CYS B N 1
ATOM 1381 C CA . CYS B 1 23 ? 11.5 -7.621 2.529 1 93.19 23 CYS B CA 1
ATOM 1382 C C . CYS B 1 23 ? 10.141 -7.02 2.85 1 93.19 23 CYS B C 1
ATOM 1384 O O . CYS B 1 23 ? 9.141 -7.734 2.893 1 93.19 23 CYS B O 1
ATOM 1386 N N . ARG B 1 24 ? 10.109 -5.688 3.066 1 92.12 24 ARG B N 1
ATOM 1387 C CA . ARG B 1 24 ? 8.867 -5.109 3.566 1 92.12 24 ARG B CA 1
ATOM 1388 C C . ARG B 1 24 ? 8.289 -4.105 2.568 1 92.12 24 ARG B C 1
ATOM 1390 O O . ARG B 1 24 ? 7.129 -3.707 2.684 1 92.12 24 ARG B O 1
ATOM 1397 N N . ALA B 1 25 ? 9.055 -3.721 1.67 1 94.19 25 ALA B N 1
ATOM 1398 C CA . ALA B 1 25 ? 8.625 -2.744 0.673 1 94.19 25 ALA B CA 1
ATOM 1399 C C . ALA B 1 25 ? 9.281 -3.012 -0.678 1 94.19 25 ALA B C 1
ATOM 1401 O O . ALA B 1 25 ? 10.453 -3.408 -0.739 1 94.19 25 ALA B O 1
ATOM 1402 N N . VAL B 1 26 ? 8.531 -2.771 -1.772 1 93.62 26 VAL B N 1
ATOM 1403 C CA . VAL B 1 26 ? 9.031 -3.012 -3.123 1 93.62 26 VAL B CA 1
ATOM 1404 C C . VAL B 1 26 ? 8.523 -1.919 -4.062 1 93.62 26 VAL B C 1
ATOM 1406 O O . VAL B 1 26 ? 7.379 -1.475 -3.949 1 93.62 26 VAL B O 1
ATOM 1409 N N . ARG B 1 27 ? 9.375 -1.516 -4.984 1 92.5 27 ARG B N 1
ATOM 1410 C CA . ARG B 1 27 ? 9 -0.565 -6.027 1 92.5 27 ARG B CA 1
ATOM 1411 C C . ARG B 1 27 ? 9.812 -0.798 -7.297 1 92.5 27 ARG B C 1
ATOM 1413 O O . ARG B 1 27 ? 11.016 -1.054 -7.234 1 92.5 27 ARG B O 1
ATOM 1420 N N . PHE B 1 28 ? 9.078 -0.655 -8.43 1 91.69 28 PHE B N 1
ATOM 1421 C CA . PHE B 1 28 ? 9.812 -0.658 -9.695 1 91.69 28 PHE B CA 1
ATOM 1422 C C . PHE B 1 28 ? 10.523 0.673 -9.906 1 91.69 28 PHE B C 1
ATOM 1424 O O . PHE B 1 28 ? 9.992 1.729 -9.562 1 91.69 28 PHE B O 1
ATOM 1431 N N . VAL B 1 29 ? 11.641 0.527 -10.406 1 90.56 29 VAL B N 1
ATOM 1432 C CA . VAL B 1 29 ? 12.391 1.718 -10.789 1 90.56 29 VAL B CA 1
ATOM 1433 C C . VAL B 1 29 ? 13.023 1.519 -12.164 1 90.56 29 VAL B C 1
ATOM 1435 O O . VAL B 1 29 ? 12.844 0.469 -12.789 1 90.56 29 VAL B O 1
ATOM 1438 N N . ASP B 1 30 ? 13.578 2.586 -12.758 1 89.69 30 ASP B N 1
ATOM 1439 C CA . ASP B 1 30 ? 14.258 2.539 -14.047 1 89.69 30 ASP B CA 1
ATOM 1440 C C . ASP B 1 30 ? 13.328 2 -15.141 1 89.69 30 ASP B C 1
ATOM 1442 O O . ASP B 1 30 ? 13.703 1.09 -15.883 1 89.69 30 ASP B O 1
ATOM 1446 N N . SER B 1 31 ? 12.117 2.537 -15.117 1 86.81 31 SER B N 1
ATOM 1447 C CA . SER B 1 31 ? 11.102 2.211 -16.109 1 86.81 31 SER B CA 1
ATOM 1448 C C . SER B 1 31 ? 10.758 0.727 -16.094 1 86.81 31 SER B C 1
ATOM 1450 O O . SER B 1 31 ? 10.547 0.114 -17.141 1 86.81 31 SER B O 1
ATOM 1452 N N . GLY B 1 32 ? 10.93 0.137 -14.914 1 88.44 32 GLY B N 1
ATOM 1453 C CA . GLY B 1 32 ? 10.461 -1.229 -14.742 1 88.44 32 GLY B CA 1
ATOM 1454 C C . GLY B 1 32 ? 11.562 -2.262 -14.914 1 88.44 32 GLY B C 1
ATOM 1455 O O . GLY B 1 32 ? 11.328 -3.459 -14.734 1 88.44 32 GLY B O 1
ATOM 1456 N N . THR B 1 33 ? 12.758 -1.818 -15.242 1 91.56 33 THR B N 1
ATOM 1457 C CA . THR B 1 33 ? 13.828 -2.775 -15.484 1 91.56 33 THR B CA 1
ATOM 1458 C C . THR B 1 33 ? 14.516 -3.168 -14.18 1 91.56 33 THR B C 1
ATOM 1460 O O . THR B 1 33 ? 15.258 -4.145 -14.133 1 91.56 33 THR B O 1
ATOM 1463 N N . ALA B 1 34 ? 14.227 -2.4 -13.133 1 93.25 34 ALA B N 1
ATOM 1464 C CA . ALA B 1 34 ? 14.781 -2.713 -11.812 1 93.25 34 ALA B CA 1
ATOM 1465 C C . ALA B 1 34 ? 13.711 -2.617 -10.734 1 93.25 34 ALA B C 1
ATOM 1467 O O . ALA B 1 34 ? 12.68 -1.962 -10.922 1 93.25 34 ALA B O 1
ATOM 1468 N N . ILE B 1 35 ? 14 -3.365 -9.664 1 94.56 35 ILE B N 1
ATOM 1469 C CA . ILE B 1 35 ? 13.133 -3.285 -8.492 1 94.56 35 ILE B CA 1
ATOM 1470 C C . ILE B 1 35 ? 13.945 -2.852 -7.277 1 94.56 35 ILE B C 1
ATOM 1472 O O . ILE B 1 35 ? 15.078 -3.307 -7.082 1 94.56 35 ILE B O 1
ATOM 1476 N N . LEU B 1 36 ? 13.422 -1.888 -6.543 1 95.06 36 LEU B N 1
ATOM 1477 C CA . LEU B 1 36 ? 13.961 -1.491 -5.25 1 95.06 36 LEU B CA 1
ATOM 1478 C C . LEU B 1 36 ? 13.234 -2.199 -4.113 1 95.06 36 LEU B C 1
ATOM 1480 O O . LEU B 1 36 ? 12.008 -2.301 -4.129 1 95.06 36 LEU B O 1
ATOM 1484 N N . THR B 1 37 ? 13.992 -2.742 -3.193 1 96.06 37 THR B N 1
ATOM 1485 C CA . THR B 1 37 ? 13.398 -3.398 -2.035 1 96.06 37 THR B CA 1
ATOM 1486 C C . THR B 1 37 ? 13.945 -2.812 -0.738 1 96.06 37 THR B C 1
ATOM 1488 O O . THR B 1 37 ? 15.133 -2.494 -0.648 1 96.06 37 THR B O 1
ATOM 1491 N N . GLY B 1 38 ? 13.078 -2.541 0.206 1 96.69 38 GLY B N 1
ATOM 1492 C CA . GLY B 1 38 ? 13.438 -2.168 1.567 1 96.69 38 GLY B CA 1
ATOM 1493 C C . GLY B 1 38 ? 13.203 -3.283 2.568 1 96.69 38 GLY B C 1
ATOM 1494 O O . GLY B 1 38 ? 12.227 -4.027 2.463 1 96.69 38 GLY B O 1
ATOM 1495 N N . SER B 1 39 ? 14.055 -3.344 3.547 1 96.81 39 SER B N 1
ATOM 1496 C CA . SER B 1 39 ? 14.039 -4.52 4.414 1 96.81 39 SER B CA 1
ATOM 1497 C C . SER B 1 39 ? 14.086 -4.117 5.887 1 96.81 39 SER B C 1
ATOM 1499 O O . SER B 1 39 ? 14.461 -2.99 6.215 1 96.81 39 SER B O 1
ATOM 1501 N N . ALA B 1 40 ? 13.758 -5.102 6.715 1 96.38 40 ALA B N 1
ATOM 1502 C CA . ALA B 1 40 ? 13.906 -4.977 8.164 1 96.38 40 ALA B CA 1
ATOM 1503 C C . ALA B 1 40 ? 15.375 -4.918 8.57 1 96.38 40 ALA B C 1
ATOM 1505 O O . ALA B 1 40 ? 15.703 -4.508 9.68 1 96.38 40 ALA B O 1
ATOM 1506 N N . ASP B 1 41 ? 16.281 -5.277 7.684 1 96.94 41 ASP B N 1
ATOM 1507 C CA . ASP B 1 41 ? 17.703 -5.223 7.984 1 96.94 41 ASP B CA 1
ATOM 1508 C C . ASP B 1 41 ? 18.266 -3.834 7.695 1 96.94 41 ASP B C 1
ATOM 1510 O O . ASP B 1 41 ? 19.484 -3.658 7.633 1 96.94 41 ASP B O 1
ATOM 1514 N N . MET B 1 42 ? 17.453 -2.918 7.355 1 97.69 42 MET B N 1
ATOM 1515 C CA . MET B 1 42 ? 17.766 -1.499 7.203 1 97.69 42 MET B CA 1
ATOM 1516 C C . MET B 1 42 ? 18.453 -1.234 5.875 1 97.69 42 MET B C 1
ATOM 1518 O O . MET B 1 42 ? 19.031 -0.161 5.672 1 97.69 42 MET B O 1
ATOM 1522 N N . SER B 1 43 ? 18.422 -2.174 5.012 1 97 43 SER B N 1
ATOM 1523 C CA . SER B 1 43 ? 19.078 -1.979 3.723 1 97 43 SER B CA 1
ATOM 1524 C C . SER B 1 43 ? 18.047 -1.723 2.619 1 97 43 SER B C 1
ATOM 1526 O O . SER B 1 43 ? 16.875 -2.086 2.752 1 97 43 SER B O 1
ATOM 1528 N N . ILE B 1 44 ? 18.453 -1.046 1.613 1 97.12 44 ILE B N 1
ATOM 1529 C CA . ILE B 1 44 ? 17.766 -0.884 0.337 1 97.12 44 ILE B CA 1
ATOM 1530 C C . ILE B 1 44 ? 18.594 -1.523 -0.778 1 97.12 44 ILE B C 1
ATOM 1532 O O . ILE B 1 44 ? 19.797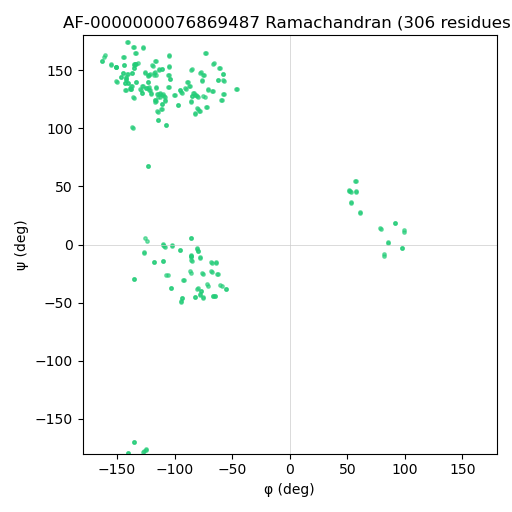 -1.273 -0.89 1 97.12 44 ILE B O 1
ATOM 1536 N N . VAL B 1 45 ? 17.922 -2.35 -1.564 1 96.75 45 VAL B N 1
ATOM 1537 C CA . VAL B 1 45 ? 18.656 -3.072 -2.604 1 96.75 45 VAL B CA 1
ATOM 1538 C C . VAL B 1 45 ? 17.938 -2.908 -3.943 1 96.75 45 VAL B C 1
ATOM 1540 O O . VAL B 1 45 ? 16.703 -2.988 -4.012 1 96.75 45 VAL B O 1
ATOM 1543 N N . ALA B 1 46 ? 18.719 -2.609 -4.934 1 95.5 46 ALA B N 1
ATOM 1544 C CA . ALA B 1 46 ? 18.219 -2.625 -6.309 1 95.5 46 ALA B CA 1
ATOM 1545 C C . ALA B 1 46 ? 18.641 -3.908 -7.023 1 95.5 46 ALA B C 1
ATOM 1547 O O . ALA B 1 46 ? 19.812 -4.293 -6.992 1 95.5 46 ALA B O 1
ATOM 1548 N N . SER B 1 47 ? 17.672 -4.562 -7.617 1 96.06 47 SER B N 1
ATOM 1549 C CA . SER B 1 47 ? 17.922 -5.785 -8.367 1 96.06 47 SER B CA 1
ATOM 1550 C C . SER B 1 47 ? 17.375 -5.695 -9.781 1 96.06 47 SER B C 1
ATOM 1552 O O . SER B 1 47 ? 16.328 -5.062 -10.008 1 96.06 47 SER B O 1
ATOM 1554 N N . ASP B 1 48 ? 18.062 -6.359 -10.688 1 95.25 48 ASP B N 1
ATOM 1555 C CA . ASP B 1 48 ? 17.578 -6.453 -12.062 1 95.25 48 ASP B CA 1
ATOM 1556 C C . ASP B 1 48 ? 16.359 -7.355 -12.148 1 95.25 48 ASP B C 1
ATOM 1558 O O . ASP B 1 48 ? 16.344 -8.461 -11.617 1 95.25 48 ASP B O 1
ATOM 1562 N N . VAL B 1 49 ? 15.336 -6.91 -12.844 1 91.94 49 VAL B N 1
ATOM 1563 C CA . VAL B 1 49 ? 14.062 -7.625 -12.875 1 91.94 49 VAL B CA 1
ATOM 1564 C C . VAL B 1 49 ? 14.211 -8.906 -13.695 1 91.94 49 VAL B C 1
ATOM 1566 O O . VAL B 1 49 ? 13.602 -9.93 -13.375 1 91.94 49 VAL B O 1
ATOM 1569 N N . GLU B 1 50 ? 14.992 -8.898 -14.695 1 90.75 50 GLU B N 1
ATOM 1570 C CA . GLU B 1 50 ? 15.102 -10.039 -15.609 1 90.75 50 GLU B CA 1
ATOM 1571 C C . GLU B 1 50 ? 16.016 -11.117 -15.031 1 90.75 50 GLU B C 1
ATOM 1573 O O . GLU B 1 50 ? 15.727 -12.312 -15.156 1 90.75 50 GLU B O 1
ATOM 1578 N N . THR B 1 51 ? 17.047 -10.711 -14.391 1 91.5 51 THR B N 1
ATOM 1579 C CA . THR B 1 51 ? 18.047 -11.688 -13.977 1 91.5 51 THR B CA 1
ATOM 1580 C C . THR B 1 51 ? 17.969 -11.953 -12.477 1 91.5 51 THR B C 1
ATOM 1582 O O . THR B 1 51 ? 18.469 -12.969 -11.992 1 91.5 51 THR B O 1
ATOM 1585 N N . GLY B 1 52 ? 17.484 -11 -11.742 1 92.38 52 GLY B N 1
ATOM 1586 C CA . GLY B 1 52 ? 17.422 -11.102 -10.297 1 92.38 52 GLY B CA 1
ATOM 1587 C C . GLY B 1 52 ? 18.719 -10.68 -9.617 1 92.38 52 GLY B C 1
ATOM 1588 O O . GLY B 1 52 ? 18.812 -10.672 -8.391 1 92.38 52 GLY B O 1
ATOM 1589 N N . LYS B 1 53 ? 19.625 -10.273 -10.383 1 95.31 53 LYS B N 1
ATOM 1590 C CA . LYS B 1 53 ? 20.922 -9.914 -9.82 1 95.31 53 LYS B CA 1
ATOM 1591 C C . LYS B 1 53 ? 20.875 -8.539 -9.156 1 95.31 53 LYS B C 1
ATOM 1593 O O . LYS B 1 53 ? 20.203 -7.629 -9.648 1 95.31 53 LYS B O 1
ATOM 1598 N N . VAL B 1 54 ? 21.688 -8.406 -8.102 1 95.81 54 VAL B N 1
ATOM 1599 C CA . VAL B 1 54 ? 21.781 -7.137 -7.383 1 95.81 54 VAL B CA 1
ATOM 1600 C C . VAL B 1 54 ? 22.562 -6.121 -8.211 1 95.81 54 VAL B C 1
ATOM 1602 O O . VAL B 1 54 ? 23.672 -6.414 -8.672 1 95.81 54 VAL B O 1
ATOM 1605 N N . ILE B 1 55 ? 21.984 -4.984 -8.406 1 94.69 55 ILE B N 1
ATOM 1606 C CA . ILE B 1 55 ? 22.578 -3.873 -9.133 1 94.69 55 ILE B CA 1
ATOM 1607 C C . ILE B 1 55 ? 23.281 -2.938 -8.148 1 94.69 55 ILE B C 1
ATOM 1609 O O . ILE B 1 55 ? 24.375 -2.443 -8.422 1 94.69 55 ILE B O 1
ATOM 1613 N N . ALA B 1 56 ? 22.625 -2.639 -7.109 1 93.94 56 ALA B N 1
ATOM 1614 C CA . ALA B 1 56 ? 23.125 -1.712 -6.094 1 93.94 56 ALA B CA 1
ATOM 1615 C C . ALA B 1 56 ? 22.562 -2.049 -4.723 1 93.94 56 ALA B C 1
ATOM 1617 O O . ALA B 1 56 ? 21.484 -2.65 -4.617 1 93.94 56 ALA B O 1
ATOM 1618 N N . ARG B 1 57 ? 23.359 -1.673 -3.744 1 95.31 57 ARG B N 1
ATOM 1619 C CA . ARG B 1 57 ? 22.953 -1.932 -2.367 1 95.31 57 ARG B CA 1
ATOM 1620 C C . ARG B 1 57 ? 23.344 -0.778 -1.453 1 95.31 57 ARG B C 1
ATOM 1622 O O . ARG B 1 57 ? 24.438 -0.223 -1.588 1 95.31 57 ARG B O 1
ATOM 1629 N N . LEU B 1 58 ? 22.453 -0.352 -0.656 1 94.94 58 LEU B N 1
ATOM 1630 C CA . LEU B 1 58 ? 22.719 0.59 0.427 1 94.94 58 LEU B CA 1
ATOM 1631 C C . LEU B 1 58 ? 22.484 -0.066 1.784 1 94.94 58 LEU B C 1
ATOM 1633 O O . LEU B 1 58 ? 21.344 -0.247 2.205 1 94.94 58 LEU B O 1
ATOM 1637 N N . ASP B 1 59 ? 23.594 -0.332 2.439 1 94.69 59 ASP B N 1
ATOM 1638 C CA . ASP B 1 59 ? 23.5 -0.885 3.787 1 94.69 59 ASP B CA 1
ATOM 1639 C C . ASP B 1 59 ? 23.344 0.222 4.824 1 94.69 59 ASP B C 1
ATOM 1641 O O . ASP B 1 59 ? 23.766 1.359 4.602 1 94.69 59 ASP B O 1
ATOM 1645 N N . ASN B 1 60 ? 22.703 -0.085 5.871 1 94.94 60 ASN B N 1
ATOM 1646 C CA . ASN B 1 60 ? 22.469 0.88 6.941 1 94.94 60 ASN B CA 1
ATOM 1647 C C . ASN B 1 60 ? 21.828 2.16 6.41 1 94.94 60 ASN B C 1
ATOM 1649 O O . ASN B 1 60 ? 22.266 3.262 6.75 1 94.94 60 ASN B O 1
ATOM 1653 N N . ALA B 1 61 ? 20.953 2.01 5.418 1 96.12 61 ALA B N 1
ATOM 1654 C CA . ALA B 1 61 ? 20.234 3.158 4.875 1 96.12 61 ALA B CA 1
ATOM 1655 C C . ALA B 1 61 ? 19.406 3.859 5.957 1 96.12 61 ALA B C 1
ATOM 1657 O O . ALA B 1 61 ? 19.203 5.074 5.898 1 96.12 61 ALA B O 1
ATOM 1658 N N . HIS B 1 62 ? 18.891 3.088 6.832 1 97.5 62 HIS B N 1
ATOM 1659 C CA . HIS B 1 62 ? 18.203 3.549 8.023 1 97.5 62 HIS B CA 1
ATOM 1660 C C . HIS B 1 62 ? 18.766 2.893 9.281 1 97.5 62 HIS B C 1
ATOM 1662 O O . HIS B 1 62 ? 19.594 1.988 9.195 1 97.5 62 HIS B O 1
ATOM 1668 N N . ASP B 1 63 ? 18.328 3.43 10.453 1 96.69 63 ASP B N 1
ATOM 1669 C CA . ASP B 1 63 ? 18.734 2.836 11.727 1 96.69 63 ASP B CA 1
ATOM 1670 C C . ASP B 1 63 ? 17.672 1.859 12.234 1 96.69 63 ASP B C 1
ATOM 1672 O O . ASP B 1 63 ? 17.859 1.229 13.281 1 96.69 63 ASP B O 1
ATOM 1676 N N . ASP B 1 64 ? 16.578 1.757 11.562 1 97.5 64 ASP B N 1
ATOM 1677 C CA . ASP B 1 64 ? 15.508 0.814 11.859 1 97.5 64 ASP B CA 1
ATOM 1678 C C . ASP B 1 64 ? 14.906 0.242 10.586 1 97.5 64 ASP B C 1
ATOM 1680 O O . ASP B 1 64 ? 15.273 0.647 9.477 1 97.5 64 ASP B O 1
ATOM 1684 N N . ALA B 1 65 ? 13.984 -0.734 10.812 1 97.38 65 ALA B N 1
ATOM 1685 C CA . ALA B 1 65 ? 13.414 -1.481 9.695 1 97.38 65 ALA B CA 1
ATOM 1686 C C . ALA B 1 65 ? 12.742 -0.544 8.695 1 97.38 65 ALA B C 1
ATOM 1688 O O . ALA B 1 65 ? 11.898 0.276 9.07 1 97.38 65 ALA B O 1
ATOM 1689 N N . ILE B 1 66 ? 13.094 -0.717 7.41 1 97.69 66 ILE B N 1
ATOM 1690 C CA . ILE B 1 66 ? 12.453 0.026 6.332 1 97.69 66 ILE B CA 1
ATOM 1691 C C . ILE B 1 66 ? 11.141 -0.653 5.945 1 97.69 66 ILE B C 1
ATOM 1693 O O . ILE B 1 66 ? 11.109 -1.862 5.707 1 97.69 66 ILE B O 1
ATOM 1697 N N . ASN B 1 67 ? 10.062 0.167 5.922 1 96.19 67 ASN B N 1
ATOM 1698 C CA . ASN B 1 67 ? 8.773 -0.473 5.688 1 96.19 67 ASN B CA 1
ATOM 1699 C C . ASN B 1 67 ? 8.031 0.173 4.523 1 96.19 67 ASN B C 1
ATOM 1701 O O . ASN B 1 67 ? 6.996 -0.333 4.086 1 96.19 67 ASN B O 1
ATOM 1705 N N . ARG B 1 68 ? 8.555 1.245 4.004 1 96.75 68 ARG B N 1
ATOM 1706 C CA . ARG B 1 68 ? 7.902 1.939 2.902 1 96.75 68 ARG B CA 1
ATOM 1707 C C . ARG B 1 68 ? 8.922 2.451 1.893 1 96.75 68 ARG B C 1
ATOM 1709 O O . ARG B 1 68 ? 10.016 2.875 2.27 1 96.75 68 ARG B O 1
ATOM 1716 N N . LEU B 1 69 ? 8.492 2.441 0.624 1 96.94 69 LEU B N 1
ATOM 1717 C CA . LEU B 1 69 ? 9.211 3.057 -0.488 1 96.94 69 LEU B CA 1
ATOM 1718 C C . LEU B 1 69 ? 8.242 3.777 -1.424 1 96.94 69 LEU B C 1
ATOM 1720 O O . LEU B 1 69 ? 7.176 3.254 -1.744 1 96.94 69 LEU B O 1
ATOM 1724 N N . VAL B 1 70 ? 8.609 4.926 -1.761 1 96.31 70 VAL B N 1
ATOM 1725 C CA . VAL B 1 70 ? 7.82 5.648 -2.75 1 96.31 70 VAL B CA 1
ATOM 1726 C C . VAL B 1 70 ? 8.75 6.336 -3.752 1 96.31 70 VAL B C 1
ATOM 1728 O O . VAL B 1 70 ? 9.75 6.945 -3.365 1 96.31 70 VAL B O 1
ATOM 1731 N N . CYS B 1 71 ? 8.336 6.211 -5.031 1 94.81 71 CYS B N 1
ATOM 1732 C CA . CYS B 1 71 ? 9.094 6.91 -6.066 1 94.81 71 CYS B CA 1
ATOM 1733 C C . CYS B 1 71 ? 8.625 8.352 -6.207 1 94.81 71 CYS B C 1
ATOM 1735 O O . CYS B 1 71 ? 7.43 8.602 -6.375 1 94.81 71 CYS B O 1
ATOM 1737 N N . LEU B 1 72 ? 9.539 9.273 -6.152 1 94.81 72 LEU B N 1
ATOM 1738 C CA . LEU B 1 72 ? 9.195 10.68 -6.328 1 94.81 72 LEU B CA 1
ATOM 1739 C C . LEU B 1 72 ? 9.383 11.109 -7.781 1 94.81 72 LEU B C 1
ATOM 1741 O O . LEU B 1 72 ? 8.492 11.734 -8.367 1 94.81 72 LEU B O 1
ATOM 1745 N N . THR B 1 73 ? 10.531 10.781 -8.32 1 91.56 73 THR B N 1
ATOM 1746 C CA . THR B 1 73 ? 10.883 10.992 -9.719 1 91.56 73 THR B CA 1
ATOM 1747 C C . THR B 1 73 ? 11.562 9.758 -10.297 1 91.56 73 THR B C 1
ATOM 1749 O O . THR B 1 73 ? 11.578 8.695 -9.664 1 91.56 73 THR B O 1
ATOM 17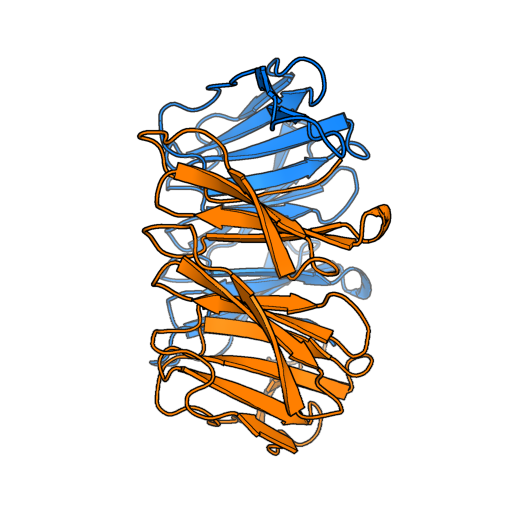52 N N . GLU B 1 74 ? 12.086 9.867 -11.43 1 88.81 74 GLU B N 1
ATOM 1753 C CA . GLU B 1 74 ? 12.781 8.75 -12.055 1 88.81 74 GLU B CA 1
ATOM 1754 C C . GLU B 1 74 ? 14.07 8.414 -11.312 1 88.81 74 GLU B C 1
ATOM 1756 O O . GLU B 1 74 ? 14.562 7.281 -11.391 1 88.81 74 GLU B O 1
ATOM 1761 N N . THR B 1 75 ? 14.547 9.414 -10.594 1 90.12 75 THR B N 1
ATOM 1762 C CA . THR B 1 75 ? 15.859 9.188 -10.008 1 90.12 75 THR B CA 1
ATOM 1763 C C . THR B 1 75 ? 15.828 9.414 -8.5 1 90.12 75 THR B C 1
ATOM 1765 O O . THR B 1 75 ? 16.875 9.422 -7.848 1 90.12 75 THR B O 1
ATOM 1768 N N . THR B 1 76 ? 14.742 9.648 -7.953 1 94.5 76 THR B N 1
ATOM 1769 C CA . THR B 1 76 ? 14.656 9.891 -6.516 1 94.5 76 THR B CA 1
ATOM 1770 C C . THR B 1 76 ? 13.594 8.992 -5.883 1 94.5 76 THR B C 1
ATOM 1772 O O . THR B 1 76 ? 12.508 8.828 -6.438 1 94.5 76 THR B O 1
ATOM 1775 N N . VAL B 1 77 ? 13.961 8.422 -4.719 1 96.19 77 VAL B N 1
ATOM 1776 C CA . VAL B 1 77 ? 13.062 7.547 -3.973 1 96.19 77 VAL B CA 1
ATOM 1777 C C . VAL B 1 77 ? 13.07 7.941 -2.498 1 96.19 77 VAL B C 1
ATOM 1779 O O . VAL B 1 77 ? 14.117 8.297 -1.944 1 96.19 77 VAL B O 1
ATOM 1782 N N . ALA B 1 78 ? 11.875 7.898 -1.92 1 97.88 78 ALA B N 1
ATOM 1783 C CA . ALA B 1 78 ? 11.766 8.117 -0.479 1 97.88 78 ALA B CA 1
ATOM 1784 C C . ALA B 1 78 ? 11.547 6.793 0.257 1 97.88 78 ALA B C 1
ATOM 1786 O O . ALA B 1 78 ? 10.828 5.918 -0.23 1 97.88 78 ALA B O 1
ATOM 1787 N N . SER B 1 79 ? 12.117 6.609 1.395 1 98.19 79 SER B N 1
ATOM 1788 C CA . SER B 1 79 ? 11.93 5.457 2.27 1 98.19 79 SER B CA 1
ATOM 1789 C C . SER B 1 79 ? 11.461 5.883 3.656 1 98.19 79 SER B C 1
ATOM 1791 O O . SER B 1 79 ? 11.859 6.938 4.156 1 98.19 79 SER B O 1
ATOM 1793 N N . GLY B 1 80 ? 10.578 5.16 4.211 1 98.44 80 GLY B N 1
ATOM 1794 C CA . GLY B 1 80 ? 10.125 5.324 5.586 1 98.44 80 GLY B CA 1
ATOM 1795 C C . GLY B 1 80 ? 10.414 4.113 6.453 1 98.44 80 GLY B C 1
ATOM 1796 O O . GLY B 1 80 ? 10.375 2.979 5.98 1 98.44 80 GLY B O 1
ATOM 1797 N N . ASP B 1 81 ? 10.672 4.379 7.75 1 98.19 81 ASP B N 1
ATOM 1798 C CA . ASP B 1 81 ? 11.055 3.248 8.586 1 98.19 81 ASP B CA 1
ATOM 1799 C C . ASP B 1 81 ? 10.141 3.143 9.812 1 98.19 81 ASP B C 1
ATOM 1801 O O . ASP B 1 81 ? 9.164 3.881 9.93 1 98.19 81 ASP B O 1
ATOM 1805 N N . ASP B 1 82 ? 10.438 2.193 10.688 1 97.81 82 ASP B N 1
ATOM 1806 C CA . ASP B 1 82 ? 9.594 1.846 11.836 1 97.81 82 ASP B CA 1
ATOM 1807 C C . ASP B 1 82 ? 9.812 2.82 12.984 1 97.81 82 ASP B C 1
ATOM 1809 O O . ASP B 1 82 ? 9.07 2.797 13.977 1 97.81 82 ASP B O 1
ATOM 1813 N N . ASP B 1 83 ? 10.734 3.758 12.836 1 97.25 83 ASP B N 1
ATOM 1814 C CA . ASP B 1 83 ? 11.008 4.723 13.898 1 97.25 83 ASP B CA 1
ATOM 1815 C C . ASP B 1 83 ? 10.523 6.117 13.508 1 97.25 83 ASP B C 1
ATOM 1817 O O . ASP B 1 83 ? 10.742 7.086 14.242 1 97.25 83 ASP B O 1
ATOM 1821 N N . GLY B 1 84 ? 10.008 6.223 12.398 1 97.06 84 GLY B N 1
ATOM 1822 C CA . GLY B 1 84 ? 9.391 7.484 12.023 1 97.06 84 GLY B CA 1
ATOM 1823 C C . GLY B 1 84 ? 10.281 8.352 11.156 1 97.06 84 GLY B C 1
ATOM 1824 O O . GLY B 1 84 ? 10 9.531 10.961 1 97.06 84 GLY B O 1
ATOM 1825 N N . TYR B 1 85 ? 11.359 7.785 10.648 1 97.69 85 TYR B N 1
ATOM 1826 C CA . TYR B 1 85 ? 12.242 8.531 9.758 1 97.69 85 TYR B CA 1
ATOM 1827 C C . TYR B 1 85 ? 11.805 8.383 8.305 1 97.69 85 TYR B C 1
ATOM 1829 O O . TYR B 1 85 ? 11.398 7.297 7.879 1 97.69 85 TYR B O 1
ATOM 1837 N N . ILE B 1 86 ? 11.891 9.484 7.594 1 98.38 86 ILE B N 1
ATOM 1838 C CA . ILE B 1 86 ? 11.758 9.523 6.145 1 98.38 86 ILE B CA 1
ATOM 1839 C C . ILE B 1 86 ? 13.07 10 5.52 1 98.38 86 ILE B C 1
ATOM 1841 O O . ILE B 1 86 ? 13.602 11.047 5.906 1 98.38 86 ILE B O 1
ATOM 1845 N N . LYS B 1 87 ? 13.586 9.211 4.637 1 98 87 LYS B N 1
ATOM 1846 C CA . LYS B 1 87 ? 14.789 9.609 3.908 1 98 87 LYS B CA 1
ATOM 1847 C C . LYS B 1 87 ? 14.539 9.617 2.402 1 98 87 LYS B C 1
ATOM 1849 O O . LYS B 1 87 ? 13.773 8.797 1.892 1 98 87 LYS B O 1
ATOM 1854 N N . VAL B 1 88 ? 15.203 10.539 1.752 1 97.75 88 VAL B N 1
ATOM 1855 C CA . VAL B 1 88 ? 15.117 10.641 0.299 1 97.75 88 VAL B CA 1
ATOM 1856 C C . VAL B 1 88 ? 16.484 10.367 -0.323 1 97.75 88 VAL B C 1
ATOM 1858 O O . VAL B 1 88 ? 17.5 10.898 0.129 1 97.75 88 VAL B O 1
ATOM 1861 N N . TRP B 1 89 ? 16.438 9.578 -1.354 1 95.88 89 TRP B N 1
ATOM 1862 C CA . TRP B 1 89 ? 17.672 9.094 -1.951 1 95.88 89 TRP B CA 1
ATOM 1863 C C . TRP B 1 89 ? 17.75 9.461 -3.428 1 95.88 89 TRP B C 1
ATOM 1865 O O . TRP B 1 89 ? 16.766 9.352 -4.156 1 95.88 89 TRP B O 1
ATOM 1875 N N . ASP B 1 90 ? 18.891 9.938 -3.812 1 93 90 ASP B N 1
ATOM 1876 C CA . ASP B 1 90 ? 19.234 9.992 -5.23 1 93 90 ASP B CA 1
ATOM 1877 C C . ASP B 1 90 ? 19.766 8.648 -5.727 1 93 90 ASP B C 1
ATOM 1879 O O . ASP B 1 90 ? 20.844 8.219 -5.344 1 93 90 ASP B O 1
ATOM 1883 N N . THR B 1 91 ? 19.078 8 -6.559 1 85.44 91 THR B N 1
ATOM 1884 C CA . THR B 1 91 ? 19.406 6.637 -6.945 1 85.44 91 THR B CA 1
ATOM 1885 C C . THR B 1 91 ? 20.594 6.613 -7.902 1 85.44 91 THR B C 1
ATOM 1887 O O . THR B 1 91 ? 21.312 5.613 -7.988 1 85.44 91 THR B O 1
ATOM 1890 N N . ARG B 1 92 ? 20.781 7.656 -8.562 1 84.94 92 ARG B N 1
ATOM 1891 C CA . ARG B 1 92 ? 21.922 7.742 -9.453 1 84.94 92 ARG B CA 1
ATOM 1892 C C . ARG B 1 92 ? 23.219 7.965 -8.672 1 84.94 92 ARG B C 1
ATOM 1894 O O . ARG B 1 92 ? 24.203 7.273 -8.891 1 84.94 92 ARG B O 1
ATOM 1901 N N . GLN B 1 93 ? 23.125 8.844 -7.785 1 86.81 93 GLN B N 1
ATOM 1902 C CA . GLN B 1 93 ? 24.297 9.164 -6.973 1 86.81 93 GLN B CA 1
ATOM 1903 C C . GLN B 1 93 ? 24.422 8.219 -5.777 1 86.81 93 GLN B C 1
ATOM 1905 O O . GLN B 1 93 ? 25.453 8.172 -5.121 1 86.81 93 GLN B O 1
ATOM 1910 N N . ARG B 1 94 ? 23.422 7.477 -5.559 1 84.12 94 ARG B N 1
ATOM 1911 C CA . ARG B 1 94 ? 23.359 6.539 -4.441 1 84.12 94 ARG B CA 1
ATOM 1912 C C . ARG B 1 94 ? 23.656 7.238 -3.121 1 84.12 94 ARG B C 1
ATOM 1914 O O . ARG B 1 94 ? 24.484 6.754 -2.332 1 84.12 94 ARG B O 1
ATOM 1921 N N . SER B 1 95 ? 23.062 8.344 -2.955 1 90.12 95 SER B N 1
ATOM 1922 C CA . SER B 1 95 ? 23.266 9.148 -1.755 1 90.12 95 SER B CA 1
ATOM 1923 C C . SER B 1 95 ? 21.953 9.664 -1.201 1 90.12 95 SER B C 1
ATOM 1925 O O . SER B 1 95 ? 20.969 9.812 -1.944 1 90.12 95 SER B O 1
ATOM 1927 N N . CYS B 1 96 ? 22 9.906 0.084 1 92.12 96 CYS B N 1
ATOM 1928 C CA . CYS B 1 96 ? 20.844 10.453 0.769 1 92.12 96 CYS B CA 1
ATOM 1929 C C . CYS B 1 96 ? 20.781 11.969 0.616 1 92.12 96 CYS B C 1
ATOM 1931 O O . CYS B 1 96 ? 21.766 12.664 0.889 1 92.12 96 CYS B O 1
ATOM 1933 N N . CYS B 1 97 ? 19.594 12.492 0.209 1 92.38 97 CYS B N 1
ATOM 1934 C CA . CYS B 1 97 ? 19.438 13.922 -0.056 1 92.38 97 CYS B CA 1
ATOM 1935 C C . CYS B 1 97 ? 18.703 14.609 1.081 1 92.38 97 CYS B C 1
ATOM 1937 O O . CYS B 1 97 ? 18.922 15.789 1.354 1 92.38 97 CYS B O 1
ATOM 1939 N N . ASN B 1 98 ? 17.766 13.977 1.638 1 95.06 98 ASN B N 1
ATOM 1940 C CA . ASN B 1 98 ? 16.938 14.523 2.709 1 95.06 98 ASN B CA 1
ATOM 1941 C C . ASN B 1 98 ? 16.703 13.5 3.816 1 95.06 98 ASN B C 1
ATOM 1943 O O . ASN B 1 98 ? 16.672 12.297 3.555 1 95.06 98 ASN B O 1
ATOM 1947 N N . THR B 1 99 ? 16.594 13.992 5.031 1 96.31 99 THR B N 1
ATOM 1948 C CA . THR B 1 99 ? 16.156 13.203 6.176 1 96.31 99 THR B CA 1
ATOM 1949 C C . THR B 1 99 ? 15.133 13.977 7.008 1 96.31 99 THR B C 1
ATOM 1951 O O . THR B 1 99 ? 15.375 15.125 7.383 1 96.31 99 THR B O 1
ATOM 1954 N N . PHE B 1 100 ? 13.992 13.336 7.227 1 96.88 100 PHE B N 1
ATOM 1955 C CA . PHE B 1 100 ? 12.953 13.922 8.055 1 96.88 100 PHE B CA 1
ATOM 1956 C C . PHE B 1 100 ? 12.641 13.031 9.25 1 96.88 100 PHE B C 1
ATOM 1958 O O . PHE B 1 100 ? 12.484 11.82 9.102 1 96.88 100 PHE B O 1
ATOM 1965 N N . HIS B 1 101 ? 12.633 13.648 10.422 1 94.56 101 HIS B N 1
ATOM 1966 C CA . HIS B 1 101 ? 12.258 12.93 11.633 1 94.56 101 HIS B CA 1
ATOM 1967 C C . HIS B 1 101 ? 11.336 13.773 12.508 1 94.56 101 HIS B C 1
ATOM 1969 O O . HIS B 1 101 ? 11.797 14.672 13.219 1 94.56 101 HIS B O 1
ATOM 1975 N N . ARG B 1 102 ? 10.078 13.43 12.391 1 89.44 102 ARG B N 1
ATOM 1976 C CA . ARG B 1 102 ? 9.094 14.109 13.227 1 89.44 102 ARG B CA 1
ATOM 1977 C C . ARG B 1 102 ? 8.117 13.117 13.844 1 89.44 102 ARG B C 1
ATOM 1979 O O . ARG B 1 102 ? 7.602 13.344 14.945 1 89.44 102 ARG B O 1
ATOM 1986 N N . HIS B 1 103 ? 7.871 12.07 13.219 1 94.25 103 HIS B N 1
ATOM 1987 C CA . HIS B 1 103 ? 6.938 11.055 13.688 1 94.25 103 HIS B CA 1
ATOM 1988 C C . HIS B 1 103 ? 7.539 10.234 14.828 1 94.25 103 HIS B C 1
ATOM 1990 O O . HIS B 1 103 ? 8.742 9.977 14.836 1 94.25 103 HIS B O 1
ATOM 1996 N N . GLU B 1 104 ? 6.699 9.836 15.734 1 94.44 104 GLU B N 1
ATOM 1997 C CA . GLU B 1 104 ? 7.152 9.117 16.922 1 94.44 104 GLU B CA 1
ATOM 1998 C C . GLU B 1 104 ? 6.887 7.617 16.781 1 94.44 104 GLU B C 1
ATOM 2000 O O . GLU B 1 104 ? 7.105 6.855 17.734 1 94.44 104 GLU B O 1
ATOM 2005 N N . ASP B 1 105 ? 6.348 7.223 15.781 1 96.44 105 ASP B N 1
ATOM 2006 C CA . ASP B 1 105 ? 6.051 5.828 15.469 1 96.44 105 ASP B CA 1
ATOM 2007 C C . ASP B 1 105 ? 6.309 5.527 14 1 96.44 105 ASP B C 1
ATOM 2009 O O . ASP B 1 105 ? 6.797 6.383 13.258 1 96.44 105 ASP B O 1
ATOM 2013 N N . TYR B 1 106 ? 6.078 4.32 13.586 1 96.81 106 TYR B N 1
ATOM 2014 C CA . TYR B 1 106 ? 6.383 3.871 12.234 1 96.81 106 TYR B CA 1
ATOM 2015 C C . TYR B 1 106 ? 5.66 4.73 11.203 1 96.81 106 TYR B C 1
ATOM 2017 O O . TYR B 1 106 ? 4.562 5.227 11.453 1 96.81 106 TYR B O 1
ATOM 2025 N N . ILE B 1 107 ? 6.32 4.934 10.008 1 97.56 107 ILE B N 1
ATOM 2026 C CA . 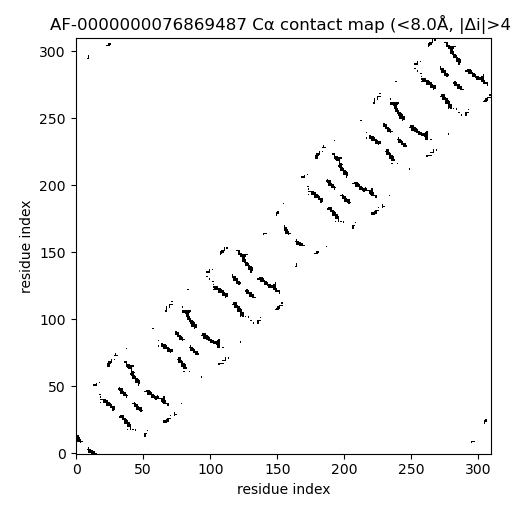ILE B 1 107 ? 5.684 5.559 8.859 1 97.56 107 ILE B CA 1
ATOM 2027 C C . ILE B 1 107 ? 4.676 4.594 8.234 1 97.56 107 ILE B C 1
ATOM 2029 O O . ILE B 1 107 ? 5.043 3.502 7.797 1 97.56 107 ILE B O 1
ATOM 2033 N N . SER B 1 108 ? 3.445 5 8.242 1 95.06 108 SER B N 1
ATOM 2034 C CA . SER B 1 108 ? 2.406 4.086 7.781 1 95.06 108 SER B CA 1
ATOM 2035 C C . SER B 1 108 ? 2.127 4.266 6.293 1 95.06 108 SER B C 1
ATOM 2037 O O . SER B 1 108 ? 1.692 3.328 5.617 1 95.06 108 SER B O 1
ATOM 2039 N N . ASP B 1 109 ? 2.297 5.426 5.824 1 94.88 109 ASP B N 1
ATOM 2040 C CA . ASP B 1 109 ? 2.107 5.68 4.402 1 94.88 109 ASP B CA 1
ATOM 2041 C C . ASP B 1 109 ? 2.756 7 3.988 1 94.88 109 ASP B C 1
ATOM 2043 O O . ASP B 1 109 ? 3.033 7.852 4.836 1 94.88 109 ASP B O 1
ATOM 2047 N N . MET B 1 110 ? 3.059 7.125 2.65 1 96.31 110 MET B N 1
ATOM 2048 C CA . MET B 1 110 ? 3.633 8.344 2.092 1 96.31 110 MET B CA 1
ATOM 2049 C C . MET B 1 110 ? 3.107 8.602 0.682 1 96.31 110 MET B C 1
ATOM 2051 O O . MET B 1 110 ? 2.848 7.656 -0.067 1 96.31 110 MET B O 1
ATOM 2055 N N . THR B 1 111 ? 2.984 9.867 0.335 1 93.75 111 THR B N 1
ATOM 2056 C CA . THR B 1 111 ? 2.652 10.258 -1.031 1 93.75 111 THR B CA 1
ATOM 2057 C C . THR B 1 111 ? 3.412 11.516 -1.437 1 93.75 111 THR B C 1
ATOM 2059 O O . THR B 1 111 ? 3.643 12.398 -0.609 1 93.75 111 THR B O 1
ATOM 2062 N N . TYR B 1 112 ? 3.771 11.477 -2.727 1 94.81 112 TYR B N 1
ATOM 2063 C CA . TYR B 1 112 ? 4.512 12.609 -3.27 1 94.81 112 TYR B CA 1
ATOM 2064 C C . TYR B 1 112 ? 3.568 13.609 -3.936 1 94.81 112 TYR B C 1
ATOM 2066 O O . TYR B 1 112 ? 2.688 13.219 -4.707 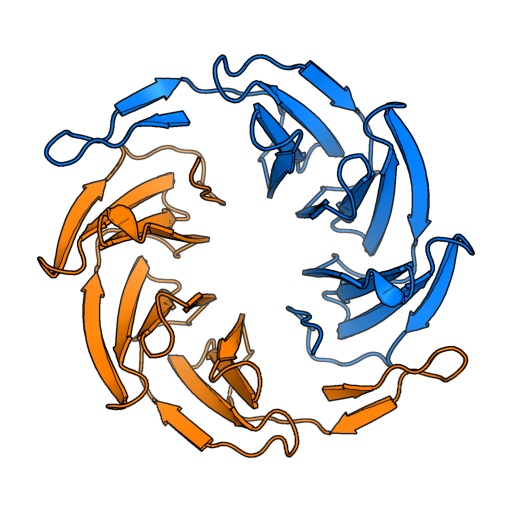1 94.81 112 TYR B O 1
ATOM 2074 N N . VAL B 1 113 ? 3.783 14.805 -3.551 1 91.5 113 VAL B N 1
ATOM 2075 C CA . VAL B 1 113 ? 3.062 15.891 -4.211 1 91.5 113 VAL B CA 1
ATOM 2076 C C . VAL B 1 113 ? 4.016 16.672 -5.109 1 91.5 113 VAL B C 1
ATOM 2078 O O . VAL B 1 113 ? 4.711 17.578 -4.645 1 91.5 113 VAL B O 1
ATOM 2081 N N . ALA B 1 114 ? 3.939 16.438 -6.406 1 88.56 114 ALA B N 1
ATOM 2082 C CA . ALA B 1 114 ? 4.898 16.953 -7.379 1 88.56 114 ALA B CA 1
ATOM 2083 C C . ALA B 1 114 ? 4.809 18.469 -7.488 1 88.56 114 ALA B C 1
ATOM 2085 O O . ALA B 1 114 ? 5.828 19.156 -7.547 1 88.56 114 ALA B O 1
ATOM 2086 N N . GLY B 1 115 ? 3.562 18.969 -7.539 1 84.38 115 GLY B N 1
ATOM 2087 C CA . GLY B 1 115 ? 3.367 20.406 -7.719 1 84.38 115 GLY B CA 1
ATOM 2088 C C . GLY B 1 115 ? 4.086 21.234 -6.68 1 84.38 115 GLY B C 1
ATOM 2089 O O . GLY B 1 115 ? 4.707 22.25 -7.008 1 84.38 115 GLY B O 1
ATOM 2090 N N . SER B 1 116 ? 4.121 20.844 -5.543 1 86.56 116 SER B N 1
ATOM 2091 C CA . SER B 1 116 ? 4.711 21.609 -4.449 1 86.56 116 SER B CA 1
ATOM 2092 C C . SER B 1 116 ? 6.02 20.984 -3.98 1 86.56 116 SER B C 1
ATOM 2094 O O . SER B 1 116 ? 6.672 21.5 -3.074 1 86.56 116 SER B O 1
ATOM 2096 N N . ASN B 1 117 ? 6.418 19.891 -4.543 1 92.12 117 ASN B N 1
ATOM 2097 C CA . ASN B 1 117 ? 7.645 19.188 -4.199 1 92.12 117 ASN B CA 1
ATOM 2098 C C . ASN B 1 117 ? 7.688 18.812 -2.721 1 92.12 117 ASN B C 1
ATOM 2100 O O . ASN B 1 117 ? 8.656 19.125 -2.023 1 92.12 117 ASN B O 1
ATOM 2104 N N . GLN B 1 118 ? 6.688 18.125 -2.289 1 94.31 118 GLN B N 1
ATOM 2105 C CA . GLN B 1 118 ? 6.539 17.734 -0.894 1 94.31 118 GLN B CA 1
ATOM 2106 C C . GLN B 1 118 ? 6.164 16.25 -0.786 1 94.31 118 GLN B C 1
ATOM 2108 O O . GLN B 1 118 ? 5.641 15.672 -1.736 1 94.31 118 GLN B O 1
ATOM 2113 N N . ILE B 1 119 ? 6.508 15.695 0.392 1 95.62 119 ILE B N 1
ATOM 2114 C CA . ILE B 1 119 ? 6.035 14.367 0.768 1 95.62 119 ILE B CA 1
ATOM 2115 C C . ILE B 1 119 ? 5.039 14.477 1.921 1 95.62 119 ILE B C 1
ATOM 2117 O O . ILE B 1 119 ? 5.332 15.102 2.943 1 95.62 119 ILE B O 1
ATOM 2121 N N . LEU B 1 120 ? 3.867 14.016 1.714 1 94.5 120 LEU B N 1
ATOM 2122 C CA . LEU B 1 120 ? 2.939 13.797 2.82 1 94.5 120 LEU B CA 1
ATOM 2123 C C . LEU B 1 120 ? 3.133 12.406 3.422 1 94.5 120 LEU B C 1
ATOM 2125 O O . LEU B 1 120 ? 3.318 11.43 2.693 1 94.5 120 LEU B O 1
ATOM 2129 N N . ALA B 1 121 ? 3.141 12.32 4.727 1 96.38 121 ALA B N 1
ATOM 2130 C CA . ALA B 1 121 ? 3.365 11.031 5.371 1 96.38 121 ALA B CA 1
ATOM 2131 C C . ALA B 1 121 ? 2.461 10.859 6.59 1 96.38 121 ALA B C 1
ATOM 2133 O O . ALA B 1 121 ? 2.242 11.812 7.344 1 96.38 121 ALA B O 1
ATOM 2134 N N . THR B 1 122 ? 1.953 9.695 6.723 1 95.38 122 THR B N 1
ATOM 2135 C CA . THR B 1 122 ? 1.209 9.305 7.914 1 95.38 122 THR B CA 1
ATOM 2136 C C . THR B 1 122 ? 2.041 8.383 8.797 1 95.38 122 THR B C 1
ATOM 2138 O O . THR B 1 122 ? 2.992 7.754 8.32 1 95.38 122 THR B O 1
ATOM 2141 N N . SER B 1 123 ? 1.6 8.289 10.039 1 96.31 123 SER B N 1
ATOM 2142 C CA . SER B 1 123 ? 2.346 7.488 11 1 96.31 123 SER B CA 1
ATOM 2143 C C . SER B 1 123 ? 1.41 6.773 11.969 1 96.31 123 SER B C 1
ATOM 2145 O O . SER B 1 123 ? 0.258 7.18 12.141 1 96.31 123 SER B O 1
ATOM 2147 N N . GLY B 1 124 ? 1.934 5.77 12.586 1 93.56 124 GLY B N 1
ATOM 2148 C CA . GLY B 1 124 ? 1.236 5.074 13.656 1 93.56 124 GLY B CA 1
ATOM 2149 C C . GLY B 1 124 ? 0.977 5.949 14.867 1 93.56 124 GLY B C 1
ATOM 2150 O O . GLY B 1 124 ? 0.153 5.609 15.727 1 93.56 124 GLY B O 1
ATOM 2151 N N . ASP B 1 125 ? 1.639 7.086 14.969 1 93.62 125 ASP B N 1
ATOM 2152 C CA . ASP B 1 125 ? 1.433 7.988 16.094 1 93.62 125 ASP B CA 1
ATOM 2153 C C . ASP B 1 125 ? 0.171 8.828 15.906 1 93.62 125 ASP B C 1
ATOM 2155 O O . ASP B 1 125 ? -0.172 9.648 16.766 1 93.62 125 ASP B O 1
ATOM 2159 N N . GLY B 1 126 ? -0.407 8.672 14.734 1 92.38 126 GLY B N 1
ATOM 2160 C CA . GLY B 1 126 ? -1.676 9.336 14.469 1 92.38 126 GLY B CA 1
ATOM 2161 C C . GLY B 1 126 ? -1.515 10.703 13.844 1 92.38 126 GLY B C 1
ATOM 2162 O O . GLY B 1 126 ? -2.461 11.492 13.812 1 92.38 126 GLY B O 1
ATOM 2163 N N . THR B 1 127 ? -0.354 10.945 13.297 1 93.25 127 THR B N 1
ATOM 2164 C CA . THR B 1 127 ? -0.14 12.281 12.758 1 93.25 127 THR B CA 1
ATOM 2165 C C . THR B 1 127 ? 0.129 12.227 11.258 1 93.25 127 THR B C 1
ATOM 2167 O O . THR B 1 127 ? 0.523 11.18 10.727 1 93.25 127 THR B O 1
ATOM 2170 N N . LEU B 1 128 ? -0.199 13.312 10.594 1 94.5 128 LEU B N 1
ATOM 2171 C CA . LEU B 1 128 ? 0.128 13.602 9.203 1 94.5 128 LEU B CA 1
ATOM 2172 C C . LEU B 1 128 ? 1.193 14.688 9.109 1 94.5 128 LEU B C 1
ATOM 2174 O O . LEU B 1 128 ? 1.077 15.734 9.75 1 94.5 128 LEU B O 1
ATOM 2178 N N . SER B 1 129 ? 2.234 14.406 8.406 1 94.94 129 SER B N 1
ATOM 2179 C CA . SER B 1 129 ? 3.281 15.414 8.234 1 94.94 129 SER B CA 1
ATOM 2180 C C . SER B 1 129 ? 3.375 15.875 6.789 1 94.94 129 SER B C 1
ATOM 2182 O O . SER B 1 129 ? 3.025 15.133 5.867 1 94.94 129 SER B O 1
ATOM 2184 N N . VAL B 1 130 ? 3.791 17.078 6.641 1 94.5 130 VAL B N 1
ATOM 2185 C CA . VAL B 1 130 ? 4.125 17.672 5.348 1 94.5 130 VAL B CA 1
ATOM 2186 C C . VAL B 1 130 ? 5.613 18 5.301 1 94.5 130 VAL B C 1
ATOM 2188 O O . VAL B 1 130 ? 6.09 18.859 6.051 1 94.5 130 VAL B O 1
ATOM 2191 N N . ASN B 1 131 ? 6.336 17.328 4.426 1 95.38 131 ASN B N 1
ATOM 2192 C CA . ASN B 1 131 ? 7.785 17.438 4.344 1 95.38 131 ASN B CA 1
ATOM 2193 C C . ASN B 1 131 ? 8.219 18.125 3.053 1 95.38 131 ASN B C 1
ATOM 2195 O O . ASN B 1 131 ? 8.023 17.578 1.963 1 95.38 131 ASN B O 1
ATOM 2199 N N . ASN B 1 132 ? 8.836 19.25 3.221 1 93.38 132 ASN B N 1
ATOM 2200 C CA . ASN B 1 132 ? 9.312 20.016 2.082 1 93.38 132 ASN B CA 1
ATOM 2201 C C . ASN B 1 132 ? 10.703 19.562 1.634 1 93.38 132 ASN B C 1
ATOM 2203 O O . ASN B 1 132 ? 11.656 19.625 2.406 1 93.38 132 ASN B O 1
ATOM 2207 N N . LEU B 1 133 ? 10.805 19.188 0.412 1 93.62 133 LEU B N 1
ATOM 2208 C CA . LEU B 1 133 ? 12.047 18.609 -0.077 1 93.62 133 LEU B CA 1
ATOM 2209 C C . LEU B 1 133 ? 13.094 19.688 -0.328 1 93.62 133 LEU B C 1
ATOM 2211 O O . LEU B 1 133 ? 14.281 19.484 -0.041 1 93.62 133 LEU B O 1
ATOM 2215 N N . ARG B 1 134 ? 12.695 20.734 -0.828 1 90.19 134 ARG B N 1
ATOM 2216 C CA . ARG B 1 134 ? 13.625 21.812 -1.132 1 90.19 134 ARG B CA 1
ATOM 2217 C C . ARG B 1 134 ? 14.242 22.375 0.142 1 90.19 134 ARG B C 1
ATOM 2219 O O . ARG B 1 134 ? 15.461 22.578 0.21 1 90.19 134 ARG B O 1
ATOM 2226 N N . GLY B 1 135 ? 13.438 22.578 1.1 1 88.5 135 GLY B N 1
ATOM 2227 C CA . GLY B 1 135 ? 13.922 23.156 2.344 1 88.5 135 GLY B CA 1
ATOM 2228 C C . GLY B 1 135 ? 14.477 22.125 3.307 1 88.5 135 GLY B C 1
ATOM 2229 O O . GLY B 1 135 ? 15.07 22.484 4.328 1 88.5 135 GLY B O 1
ATOM 2230 N N . ASN B 1 136 ? 14.297 20.891 2.994 1 90.12 136 ASN B N 1
ATOM 2231 C CA . ASN B 1 136 ? 14.703 19.766 3.842 1 90.12 136 ASN B CA 1
ATOM 2232 C C . ASN B 1 136 ? 14.18 19.922 5.27 1 90.12 136 ASN B C 1
ATOM 2234 O O . ASN B 1 136 ? 14.945 19.812 6.23 1 90.12 136 ASN B O 1
ATOM 2238 N N . ARG B 1 137 ? 12.922 20.25 5.336 1 91 137 ARG B N 1
ATOM 2239 C CA . ARG B 1 137 ? 12.32 20.453 6.648 1 91 137 ARG B CA 1
ATOM 2240 C C . ARG B 1 137 ? 10.875 19.969 6.664 1 91 137 ARG B C 1
ATOM 2242 O O . ARG B 1 137 ? 10.203 19.969 5.629 1 91 137 ARG B O 1
ATOM 2249 N N . VAL B 1 138 ? 10.461 19.641 7.824 1 91.94 138 VAL B N 1
ATOM 2250 C CA . VAL B 1 138 ? 9.047 19.359 8.039 1 91.94 138 VAL B CA 1
ATOM 22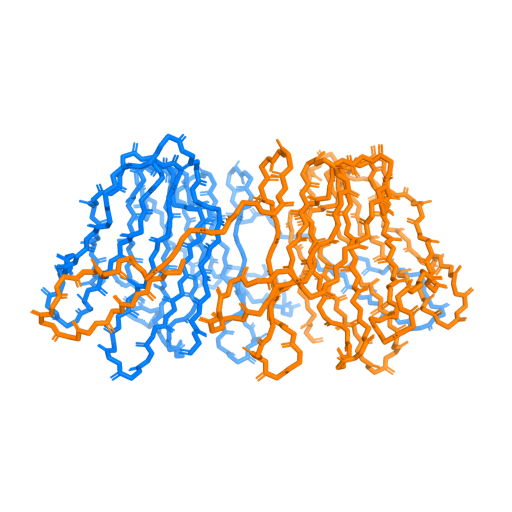51 C C . VAL B 1 138 ? 8.266 20.656 8.141 1 91.94 138 VAL B C 1
ATOM 2253 O O . VAL B 1 138 ? 8.469 21.438 9.078 1 91.94 138 VAL B O 1
ATOM 2256 N N . LYS B 1 139 ? 7.406 20.875 7.207 1 89 139 LYS B N 1
ATOM 2257 C CA . LYS B 1 139 ? 6.66 22.141 7.137 1 89 139 LYS B CA 1
ATOM 2258 C C . LYS B 1 139 ? 5.523 22.156 8.156 1 89 139 LYS B C 1
ATOM 2260 O O . LYS B 1 139 ? 5.242 23.188 8.758 1 89 139 LYS B O 1
ATOM 2265 N N . SER B 1 140 ? 4.879 21.062 8.227 1 90.5 140 SER B N 1
ATOM 2266 C CA . SER B 1 140 ? 3.736 20.984 9.133 1 90.5 140 SER B CA 1
ATOM 2267 C C . SER B 1 140 ? 3.459 19.547 9.555 1 90.5 140 SER B C 1
ATOM 226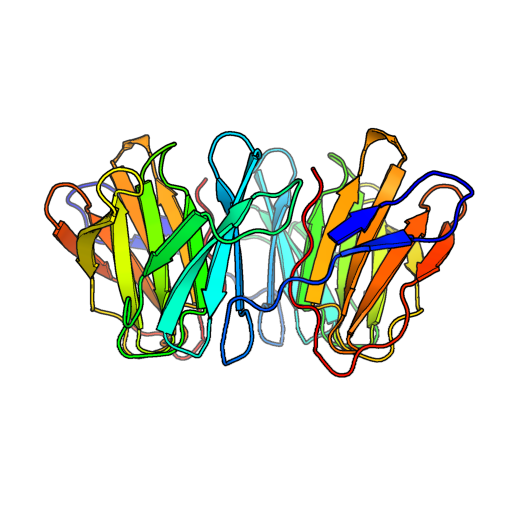9 O O . SER B 1 140 ? 3.881 18.609 8.883 1 90.5 140 SER B O 1
ATOM 2271 N N . GLN B 1 141 ? 2.828 19.438 10.703 1 90.44 141 GLN B N 1
ATOM 2272 C CA . GLN B 1 141 ? 2.352 18.156 11.227 1 90.44 141 GLN B CA 1
ATOM 2273 C C . GLN B 1 141 ? 1.013 18.328 11.945 1 90.44 141 GLN B C 1
ATOM 2275 O O . GLN B 1 141 ? 0.804 19.297 12.664 1 90.44 141 GLN B O 1
ATOM 2280 N N . SER B 1 142 ? 0.147 17.391 11.727 1 88.31 142 SER B N 1
ATOM 2281 C CA . SER B 1 142 ? -1.151 17.469 12.391 1 88.31 142 SER B CA 1
ATOM 2282 C C . SER B 1 142 ? -1.032 17.141 13.875 1 88.31 142 SER B C 1
ATOM 2284 O O . SER B 1 142 ? 0.01 16.672 14.328 1 88.31 142 SER B O 1
ATOM 2286 N N . GLU B 1 143 ? -2.055 17.484 14.562 1 84.44 143 GLU B N 1
ATOM 2287 C CA . GLU B 1 143 ? -2.08 17.125 15.984 1 84.44 143 GLU B CA 1
ATOM 2288 C C . GLU B 1 143 ? -2.148 15.617 16.172 1 84.44 143 GLU B C 1
ATOM 2290 O O . GLU B 1 143 ? -2.617 14.891 15.297 1 84.44 143 GLU B O 1
ATOM 2295 N N . PHE B 1 144 ? -1.696 15.258 17.297 1 82.56 144 PHE B N 1
ATOM 2296 C CA . PHE B 1 144 ? -1.734 13.844 17.641 1 82.56 144 PHE B CA 1
ATOM 2297 C C . PHE B 1 144 ? -3.172 13.367 17.812 1 82.56 144 PHE B C 1
ATOM 2299 O O . PHE B 1 144 ? -4.012 14.086 18.359 1 82.56 144 PHE B O 1
ATOM 2306 N N . SER B 1 145 ? -3.42 12.305 17.203 1 81.56 145 SER B N 1
ATOM 2307 C CA . SER B 1 145 ? -4.699 11.633 17.406 1 81.56 145 SER B CA 1
ATOM 2308 C C . SER B 1 145 ? -4.508 10.266 18.031 1 81.56 145 SER B C 1
ATOM 2310 O O . SER B 1 145 ? -3.441 9.656 17.922 1 81.56 145 SER B O 1
ATOM 2312 N N . GLU B 1 146 ? -5.449 9.891 18.844 1 79.75 146 GLU B N 1
ATOM 2313 C CA . GLU B 1 146 ? -5.398 8.57 19.469 1 79.75 146 GLU B CA 1
ATOM 2314 C C . GLU B 1 146 ? -5.477 7.465 18.406 1 79.75 146 GLU B C 1
ATOM 2316 O O . GLU B 1 146 ? -4.965 6.363 18.625 1 79.75 146 GLU B O 1
ATOM 2321 N N . ASP B 1 147 ? -6.055 7.828 17.344 1 83.75 147 ASP B N 1
ATOM 2322 C CA . ASP B 1 147 ? -6.199 6.84 16.281 1 83.75 147 ASP B CA 1
ATOM 2323 C C . ASP B 1 147 ? -5.012 6.879 15.328 1 83.75 147 ASP B C 1
ATOM 2325 O O . ASP B 1 147 ? -4.492 7.953 15.016 1 83.75 147 ASP B O 1
ATOM 2329 N N . GLU B 1 148 ? -4.578 5.688 15.055 1 85.69 148 GLU B N 1
ATOM 2330 C CA . GLU B 1 148 ? -3.523 5.609 14.047 1 85.69 148 GLU B CA 1
ATOM 2331 C C . GLU B 1 148 ? -4.008 6.129 12.695 1 85.69 148 GLU B C 1
ATOM 2333 O O . GLU B 1 148 ? -5.176 5.953 12.344 1 85.69 148 GLU B O 1
ATOM 2338 N N . LEU B 1 149 ? -3.158 6.832 11.977 1 88.38 149 LEU B N 1
ATOM 2339 C CA . LEU B 1 149 ? -3.395 7.148 10.578 1 88.38 149 LEU B CA 1
ATOM 2340 C C . LEU B 1 149 ? -2.666 6.164 9.664 1 88.38 149 LEU B C 1
ATOM 2342 O O . LEU B 1 149 ? -1.441 6.035 9.734 1 88.38 149 LEU B O 1
ATOM 2346 N N . LEU B 1 150 ? -3.396 5.441 8.812 1 88.69 150 LEU B N 1
ATOM 2347 C CA . LEU B 1 150 ? -2.812 4.285 8.148 1 88.69 150 LEU B CA 1
ATOM 2348 C C . LEU B 1 150 ? -2.619 4.559 6.656 1 88.69 150 LEU B C 1
ATOM 2350 O O . LEU B 1 150 ? -1.892 3.832 5.977 1 88.69 150 LEU B O 1
ATOM 2354 N N . SER B 1 151 ? -3.236 5.598 6.156 1 88.88 151 SER B N 1
ATOM 2355 C CA . SER B 1 151 ? -3.123 5.887 4.73 1 88.88 151 SER B CA 1
ATOM 2356 C C . SER B 1 151 ? -3.244 7.383 4.453 1 88.88 151 SER B C 1
ATOM 2358 O O . SER B 1 151 ? -3.852 8.117 5.238 1 88.88 151 SER B O 1
ATOM 2360 N N . VAL B 1 152 ? -2.639 7.793 3.381 1 90.62 152 VAL B N 1
ATOM 2361 C CA . VAL B 1 152 ? -2.738 9.172 2.91 1 90.62 152 VAL B CA 1
ATOM 2362 C C . VAL B 1 152 ? -2.912 9.188 1.393 1 90.62 152 VAL B C 1
ATOM 2364 O O . VAL B 1 152 ? -2.27 8.414 0.679 1 90.62 152 VAL B O 1
ATOM 2367 N N . VAL B 1 153 ? -3.84 9.984 0.962 1 85.56 153 VAL B N 1
ATOM 2368 C CA . VAL B 1 153 ? -4.059 10.195 -0.465 1 85.56 153 VAL B CA 1
ATOM 2369 C C . VAL B 1 153 ? -4.242 11.68 -0.745 1 85.56 153 VAL B C 1
ATOM 2371 O O . VAL B 1 153 ? -4.664 12.438 0.134 1 85.56 153 VAL B O 1
ATOM 2374 N N . VAL B 1 154 ? -3.863 12.094 -1.986 1 84.5 154 VAL B N 1
ATOM 2375 C CA . VAL B 1 154 ? -3.973 13.5 -2.363 1 84.5 154 VAL B CA 1
ATOM 2376 C C . VAL B 1 154 ? -5.039 13.664 -3.445 1 84.5 154 VAL B C 1
ATOM 2378 O O . VAL B 1 154 ? -5.105 12.867 -4.387 1 84.5 154 VAL B O 1
ATOM 2381 N N . MET B 1 155 ? -5.898 14.578 -3.207 1 75.81 155 MET B N 1
ATOM 2382 C CA . MET B 1 155 ? -6.926 14.914 -4.188 1 75.81 155 MET B CA 1
ATOM 2383 C C . MET B 1 155 ? -6.641 16.266 -4.84 1 75.81 155 MET B C 1
ATOM 2385 O O . MET B 1 155 ? -6.031 17.141 -4.227 1 75.81 155 MET B O 1
#

Nearest PDB structures (foldseek):
  8fky-assembly1_BC  TM=9.291E-01  e=1.686E-11  Homo sapiens
  7kqq-assembly1_A  TM=9.245E-01  e=4.921E-11  Homo sapiens
  3ow8-assembly2_B  TM=8.705E-01  e=3.204E-09  Homo sapiens
  7mqa-assembly1_LQ  TM=9.197E-01  e=2.728E-08  Homo sapiens
  7som-assembly1_aa  TM=8.403E-01  e=8.861E-09  Chlamydomonas reinhardtii

Solvent-accessible surface area (backbone atoms only — not comparable to full-atom values): 16744 Å² total; per-residue (Å²): 83,72,44,78,44,93,97,48,69,70,37,77,75,51,83,70,77,92,60,93,41,60,72,52,22,70,42,72,34,72,92,60,52,26,35,39,35,24,13,52,63,11,29,39,37,32,25,32,60,89,78,48,46,77,75,44,76,38,72,65,70,41,97,40,32,24,48,37,62,43,76,70,53,87,50,31,38,36,37,22,15,53,61,15,39,36,37,28,31,33,63,81,77,69,41,78,76,37,69,44,77,78,48,83,21,28,43,48,27,67,43,69,40,74,94,74,42,29,38,39,34,17,12,54,48,16,29,43,34,36,33,32,60,86,76,53,41,74,75,37,64,49,68,77,35,94,53,62,30,60,67,63,84,88,131,84,71,45,80,46,92,96,48,71,70,37,78,74,50,83,69,77,92,58,94,41,61,72,53,22,69,43,72,34,72,92,60,52,25,34,38,35,24,13,52,63,10,30,39,39,31,25,32,61,89,78,48,46,77,75,46,74,38,72,66,69,41,96,39,31,23,50,37,62,44,75,69,52,88,50,32,38,36,36,22,14,54,62,15,39,37,37,29,30,32,65,81,76,68,41,78,75,39,70,43,78,80,46,84,21,26,42,46,29,68,43,70,39,73,93,76,43,30,39,37,35,18,12,55,49,16,28,44,36,35,32,32,59,86,76,55,41,73,74,36,65,48,67,78,36,95,54,62,31,60,66,65,85,87,132

Radius of gyration: 19.46 Å; Cα contacts (8 Å, |Δi|>4): 826; chains: 2; bounding box: 50×52×40 Å

Foldseek 3Di:
DWDDDVPDDIHDPDDADPDPADWQEWDAAPVRQWMWTFFQQCKIWIAGPPPRHTDDIDGCVDPGGWHYWDDQDRQKIWIWHQQAKIWMAGNVVRDTQAIEHDDRGTWQEWDADNVQGWIWTFGQQQKIWIAHRVVRYTPDMDDGDPHGDRYDDDD/DWDDDPPDDIHDPDDADPDPADWQEWDAAPVRQWMWTFFQQCKIWIAGPPPRHTDDIDGCVDPGGWHYWDDQDRQKIWIWGQQAKIWMAGNVVRDTQAIEHDDRGTWQEWDADNVQGWIWTFGQQQKIWIAHRVVRYTPDMDDGDPHGDRYDDDD

Organism: Aegilops tauschii subsp. strangulata (NCBI:txid200361)

Sequence (310 aa):
RFRYADGLPLERLFVAKPHKDSCRAVRFVDSGTAILTGSADMSIVASDVETGKVIARLDNAHDDAINRLVCLTETTVASGDDDGYIKVWDTRQRSCCNTFHRHEDYISDMTYVAGSNQILATSGDGTLSVNNLRGNRVKSQSEFSEDELLSVVVMRFRYADGLPLERLFVAKPHKDSCRAVRFVDSGTAILTGSADMSIVASDVETGKVIARLDNAHDDAINRLVCLTETTVASGDDDGYIKVWDTRQRSCCNTFHRHEDYISDMTYVAGSNQILATSGDGTLSVNNLRGNRVKSQSEFSEDELLSVVVM